Protein AF-A0A1F5NCZ8-F1 (afdb_monomer_lite)

Foldseek 3Di:
DDLVVVLVVVVVVDPQLCVSLVSCVVVVNNLRSLVSLVVVLVVCVVVLVLVCSLVSCVVSVSDDPVVSLVSLLVNLVVCLPVPLPVSLVSCVVSVPLVSNLSSLVVVLVVCLVPVDLDLVSQCVSCQRNVVVPLVSNLSSLVSNLVSCVVVLVLLCQVVSCVRNVVSDDPVSVVVSCVSNVDPVVVVVVVVVD

Radius of gyration: 26.46 Å; chains: 1; bounding box: 59×32×82 Å

Structure (mmCIF, N/CA/C/O backbone):
data_AF-A0A1F5NCZ8-F1
#
_entry.id   AF-A0A1F5NCZ8-F1
#
loop_
_atom_site.group_PDB
_atom_site.id
_atom_site.type_symbol
_atom_site.label_atom_id
_atom_site.label_alt_id
_atom_site.label_comp_id
_atom_site.label_asym_id
_atom_site.label_entity_id
_atom_site.label_seq_id
_atom_site.pdbx_PDB_ins_code
_atom_site.Cartn_x
_atom_site.Cartn_y
_atom_site.Cartn_z
_atom_site.occupancy
_atom_site.B_iso_or_equiv
_atom_site.auth_seq_id
_atom_site.auth_comp_id
_atom_site.auth_asym_id
_atom_site.auth_atom_id
_atom_site.pdbx_PDB_model_num
ATOM 1 N N . MET A 1 1 ? -38.755 3.695 33.900 1.00 57.12 1 MET A N 1
ATOM 2 C CA . MET A 1 1 ? -37.950 2.484 34.154 1.00 57.12 1 MET A CA 1
ATOM 3 C C . MET A 1 1 ? -36.505 2.931 34.208 1.00 57.12 1 MET A C 1
ATOM 5 O O . MET A 1 1 ? -36.105 3.680 33.322 1.00 57.12 1 MET A O 1
ATOM 9 N N . ASP A 1 2 ? -35.796 2.586 35.276 1.00 73.44 2 ASP A N 1
ATOM 10 C CA . ASP A 1 2 ? -34.459 3.107 35.551 1.00 73.44 2 ASP A CA 1
ATOM 11 C C . ASP A 1 2 ? -33.444 2.503 34.568 1.00 73.44 2 ASP A C 1
ATOM 13 O O . ASP A 1 2 ? -33.349 1.278 34.444 1.00 73.44 2 ASP A O 1
ATOM 17 N N . THR A 1 3 ? -32.744 3.350 33.813 1.00 68.12 3 THR A N 1
ATOM 18 C CA . THR A 1 3 ? -31.792 2.934 32.765 1.00 68.12 3 THR A CA 1
ATOM 19 C C . THR A 1 3 ? -30.712 2.009 33.296 1.00 68.12 3 THR A C 1
ATOM 21 O O . THR A 1 3 ? -30.288 1.093 32.594 1.00 68.12 3 THR A O 1
ATOM 24 N N . ASP A 1 4 ? -30.323 2.223 34.546 1.00 78.38 4 ASP A N 1
ATOM 25 C CA . ASP A 1 4 ? -29.209 1.533 35.178 1.00 78.38 4 ASP A CA 1
ATOM 26 C C . ASP A 1 4 ? -29.569 0.089 35.552 1.00 78.38 4 ASP A C 1
ATOM 28 O O . ASP A 1 4 ? -28.692 -0.766 35.647 1.00 78.38 4 ASP A O 1
ATOM 32 N N . ILE A 1 5 ? -30.861 -0.218 35.732 1.00 86.00 5 ILE A N 1
ATOM 33 C CA . ILE A 1 5 ? -31.326 -1.584 36.010 1.00 86.00 5 ILE A CA 1
ATOM 34 C C . ILE A 1 5 ? -31.293 -2.419 34.729 1.00 86.00 5 ILE A C 1
ATOM 36 O O . ILE A 1 5 ? -30.805 -3.544 34.755 1.00 86.00 5 ILE A O 1
ATOM 40 N N . LEU A 1 6 ? -31.766 -1.872 33.605 1.00 86.62 6 LEU A N 1
ATOM 41 C CA . LEU A 1 6 ? -31.765 -2.584 32.322 1.00 86.62 6 LEU A CA 1
ATOM 42 C C . LEU A 1 6 ? -30.343 -2.864 31.826 1.00 86.62 6 LEU A C 1
ATOM 44 O O . LEU A 1 6 ? -30.069 -3.965 31.365 1.00 86.62 6 LEU A O 1
ATOM 48 N N . GLU A 1 7 ? -29.435 -1.899 31.978 1.00 88.31 7 GLU A N 1
ATOM 49 C CA . GLU A 1 7 ? -28.020 -2.068 31.637 1.00 88.31 7 GLU A CA 1
ATOM 50 C C . GLU A 1 7 ? -27.350 -3.157 32.488 1.00 88.31 7 GLU A C 1
ATOM 52 O O . GLU A 1 7 ? -26.668 -4.033 31.958 1.00 88.31 7 GLU A O 1
ATOM 57 N N . LYS A 1 8 ? -27.589 -3.150 33.809 1.00 88.81 8 LYS A N 1
ATOM 58 C CA . LYS A 1 8 ? -27.083 -4.192 34.717 1.00 88.81 8 LYS A CA 1
ATOM 59 C C . LYS A 1 8 ? -27.618 -5.572 34.366 1.00 88.81 8 LYS A C 1
ATOM 61 O O . LYS A 1 8 ? -26.858 -6.529 34.405 1.00 88.81 8 LYS A O 1
ATOM 66 N N . VAL A 1 9 ? -28.907 -5.672 34.043 1.00 90.00 9 VAL A N 1
ATOM 67 C CA . VAL A 1 9 ? -29.518 -6.933 33.612 1.00 90.00 9 VAL A CA 1
ATOM 68 C C . VAL A 1 9 ? -28.878 -7.399 32.308 1.00 90.00 9 VAL A C 1
ATOM 70 O O . VAL A 1 9 ? -28.465 -8.546 32.233 1.00 90.00 9 VAL A O 1
ATOM 73 N N . LEU A 1 10 ? -28.714 -6.524 31.312 1.00 89.12 10 LEU A N 1
ATOM 74 C CA . LEU A 1 10 ? -28.087 -6.891 30.041 1.00 89.12 10 LEU A CA 1
ATOM 75 C C . LEU A 1 10 ? -26.666 -7.442 30.241 1.00 89.12 10 LEU A C 1
ATOM 77 O O . LEU A 1 10 ? -26.364 -8.530 29.758 1.00 89.12 10 LEU A O 1
ATOM 81 N N . ARG A 1 11 ? -25.840 -6.759 31.045 1.00 90.94 11 ARG A N 1
ATOM 82 C CA . ARG A 1 11 ? -24.473 -7.198 31.387 1.00 90.94 11 ARG A CA 1
ATOM 83 C C . ARG A 1 11 ? -24.407 -8.514 32.179 1.00 90.94 11 ARG A C 1
ATOM 85 O O . ARG A 1 11 ? -23.338 -9.094 32.278 1.00 90.94 11 ARG A O 1
ATOM 92 N N . GLN A 1 12 ? -25.508 -9.003 32.759 1.00 92.00 12 GLN A N 1
ATOM 93 C CA . GLN A 1 12 ? -25.543 -10.338 33.384 1.00 92.00 12 GLN A CA 1
ATOM 94 C C . GLN A 1 12 ? -25.700 -11.471 32.363 1.00 92.00 12 GLN A C 1
ATOM 96 O O . GLN A 1 12 ? -25.404 -12.619 32.687 1.00 92.00 12 GLN A O 1
ATOM 101 N N . PHE A 1 13 ? -26.197 -11.166 31.161 1.00 90.25 13 PHE A N 1
ATOM 102 C CA . PHE A 1 13 ? -26.514 -12.161 30.134 1.00 90.25 13 PHE A CA 1
ATOM 103 C C . PHE A 1 13 ? -25.593 -12.097 28.914 1.00 90.25 13 PHE A C 1
ATOM 105 O O . PHE A 1 13 ? -25.628 -13.017 28.099 1.00 90.25 13 PHE A O 1
ATOM 112 N N . THR A 1 14 ? -24.786 -11.043 28.771 1.00 85.81 14 THR A N 1
ATOM 113 C CA . THR A 1 14 ? -23.828 -10.923 27.674 1.00 85.81 14 THR A CA 1
ATOM 114 C C . THR A 1 14 ? -22.620 -10.068 28.049 1.00 85.81 14 THR A C 1
ATOM 116 O O . THR A 1 14 ? -22.764 -9.020 28.681 1.00 85.81 14 THR A O 1
ATOM 119 N N . ASP A 1 15 ? -21.450 -10.511 27.592 1.00 84.12 15 ASP A N 1
ATOM 120 C CA . ASP A 1 15 ? -20.209 -9.729 27.546 1.00 84.12 15 ASP A CA 1
ATOM 121 C C . ASP A 1 15 ? -19.927 -9.212 26.119 1.00 84.12 15 ASP A C 1
ATOM 123 O O . ASP A 1 15 ? -18.871 -8.640 25.852 1.00 84.12 15 ASP A O 1
ATOM 127 N N . ASP A 1 16 ? -20.859 -9.432 25.183 1.00 89.25 16 ASP A N 1
ATOM 128 C CA . ASP A 1 16 ? -20.733 -8.997 23.796 1.00 89.25 16 ASP A CA 1
ATOM 129 C C . ASP A 1 16 ? -20.836 -7.472 23.685 1.00 89.25 16 ASP A C 1
ATOM 131 O O . ASP A 1 16 ? -21.865 -6.856 23.983 1.00 89.25 16 ASP A O 1
ATOM 135 N N . THR A 1 17 ? -19.744 -6.869 23.233 1.00 90.44 17 THR A N 1
ATOM 136 C CA . THR A 1 17 ? -19.576 -5.420 23.124 1.00 90.44 17 THR A CA 1
ATOM 137 C C . THR A 1 17 ? -20.491 -4.809 22.063 1.00 90.44 17 THR A C 1
ATOM 139 O O . THR A 1 17 ? -20.968 -3.692 22.264 1.00 90.44 17 THR A O 1
ATOM 142 N N . GLU A 1 18 ? -20.837 -5.527 20.986 1.00 91.38 18 GLU A N 1
ATOM 143 C CA . GLU A 1 18 ? -21.796 -5.013 19.994 1.00 91.38 18 GLU A CA 1
ATOM 144 C C . GLU A 1 18 ? -23.210 -4.944 20.573 1.00 91.38 18 GLU A C 1
ATOM 146 O O . GLU A 1 18 ? -23.872 -3.911 20.468 1.00 91.38 18 GLU A O 1
ATOM 151 N N . THR A 1 19 ? -23.649 -5.993 21.271 1.00 92.56 19 THR A N 1
ATOM 152 C CA . THR A 1 19 ? -24.954 -6.002 21.948 1.00 92.56 19 THR A CA 1
ATOM 153 C C . THR A 1 19 ? -25.073 -4.847 22.954 1.00 92.56 19 THR A C 1
ATOM 155 O O . THR A 1 19 ? -26.117 -4.191 23.050 1.00 92.56 19 THR A O 1
ATOM 158 N N . LEU A 1 20 ? -23.999 -4.551 23.697 1.00 93.12 20 LEU A N 1
ATOM 159 C CA . LEU A 1 20 ? -23.955 -3.399 24.603 1.00 93.12 20 LEU A CA 1
ATOM 160 C C . LEU A 1 20 ? -23.977 -2.062 23.845 1.00 93.12 20 LEU A C 1
ATOM 162 O O . LEU A 1 20 ? -24.673 -1.131 24.263 1.00 93.12 20 LEU A O 1
ATOM 166 N N . ALA A 1 21 ? -23.270 -1.959 22.718 1.00 94.00 21 ALA A N 1
ATOM 167 C CA . ALA A 1 21 ? -23.273 -0.765 21.881 1.00 94.00 21 ALA A CA 1
ATOM 168 C C . ALA A 1 21 ? -24.663 -0.455 21.303 1.00 94.00 21 ALA A C 1
ATOM 170 O O . ALA A 1 21 ? -25.127 0.685 21.405 1.00 94.00 21 ALA A O 1
ATOM 171 N N . GLU A 1 22 ? -25.350 -1.461 20.756 1.00 93.81 22 GLU A N 1
ATOM 172 C CA . GLU A 1 22 ? -26.717 -1.344 20.234 1.00 93.81 22 GLU A CA 1
ATOM 173 C C . GLU A 1 22 ? -27.696 -0.891 21.321 1.00 93.81 22 GLU A C 1
ATOM 175 O O . GLU A 1 22 ? -28.522 0.002 21.099 1.00 93.81 22 GLU A O 1
ATOM 180 N N . PHE A 1 23 ? -27.566 -1.446 22.530 1.00 93.75 23 PHE A N 1
ATOM 181 C CA . PHE A 1 23 ? -28.351 -1.009 23.679 1.00 93.75 23 PHE A CA 1
ATOM 182 C C . PHE A 1 23 ? -28.123 0.476 23.988 1.00 93.75 23 PHE A C 1
ATOM 184 O O . PHE A 1 23 ? -29.087 1.230 24.144 1.00 93.75 23 PHE A O 1
ATOM 191 N N . TYR A 1 24 ? -26.870 0.933 24.056 1.00 94.25 24 TYR A N 1
ATOM 192 C CA . TYR A 1 24 ? -26.571 2.340 24.327 1.00 94.25 24 TYR A CA 1
ATOM 193 C C . TYR A 1 24 ? -27.074 3.279 23.227 1.00 94.25 24 TYR A C 1
ATOM 195 O O . TYR A 1 24 ? -27.591 4.358 23.534 1.00 94.25 24 TYR A O 1
ATOM 203 N N . GLU A 1 25 ? -26.981 2.868 21.966 1.00 93.75 25 GLU A N 1
ATOM 204 C CA . GLU A 1 25 ? -27.484 3.625 20.821 1.00 93.75 25 GLU A CA 1
ATOM 205 C C . GLU A 1 25 ? -29.011 3.774 20.877 1.00 93.75 25 GLU A C 1
ATOM 207 O O . GLU A 1 25 ? -29.522 4.897 20.828 1.00 93.75 25 GLU A O 1
ATOM 212 N N . ALA A 1 26 ? -29.740 2.683 21.138 1.00 93.69 26 ALA A N 1
ATOM 213 C CA . ALA A 1 26 ? -31.195 2.698 21.320 1.00 93.69 26 ALA A CA 1
ATOM 214 C C . ALA A 1 26 ? -31.653 3.570 22.507 1.00 93.69 26 ALA A C 1
ATOM 216 O O . ALA A 1 26 ? -32.793 4.039 22.552 1.00 93.69 26 ALA A O 1
ATOM 217 N N . ARG A 1 27 ? -30.768 3.808 23.482 1.00 92.00 27 ARG A N 1
ATOM 218 C CA . ARG A 1 27 ? -31.010 4.674 24.646 1.00 92.00 27 ARG A CA 1
ATOM 219 C C . ARG A 1 27 ? -30.535 6.115 24.452 1.00 92.00 27 ARG A C 1
ATOM 221 O O . ARG A 1 27 ? -30.625 6.894 25.400 1.00 92.00 27 ARG A O 1
ATOM 228 N N . GLY A 1 28 ? -30.039 6.480 23.269 1.00 92.88 28 GLY A N 1
ATOM 229 C CA . GLY A 1 28 ? -29.537 7.826 22.993 1.00 92.88 28 GLY A CA 1
ATOM 230 C C . GLY A 1 28 ? -28.252 8.163 23.756 1.00 92.88 28 GLY A C 1
ATOM 231 O O . GLY A 1 28 ? -28.014 9.328 24.067 1.00 92.88 28 GLY A O 1
ATOM 232 N N . LYS A 1 29 ? -27.422 7.157 24.069 1.00 93.06 29 LYS A N 1
ATOM 233 C CA . LYS A 1 29 ? -26.097 7.302 24.694 1.00 93.06 29 LYS A CA 1
ATOM 234 C C . LYS A 1 29 ? -24.977 7.030 23.662 1.00 93.06 29 LYS A C 1
ATOM 236 O O . LYS A 1 29 ? -24.231 6.063 23.817 1.00 93.06 29 LYS A O 1
ATOM 241 N N . PRO A 1 30 ? -24.800 7.869 22.621 1.00 91.81 30 PRO A N 1
ATOM 242 C CA . PRO A 1 30 ? -23.875 7.587 21.516 1.00 91.81 30 PRO A CA 1
ATOM 243 C C . PRO A 1 30 ? -22.403 7.500 21.946 1.00 91.81 30 PRO A C 1
ATOM 245 O O . PRO A 1 30 ? -21.639 6.742 21.359 1.00 91.81 30 PRO A O 1
ATOM 248 N N . LEU A 1 31 ? -21.996 8.228 22.993 1.00 92.25 31 LEU A N 1
ATOM 249 C CA . LEU A 1 31 ? -20.632 8.140 23.528 1.00 92.25 31 LEU A CA 1
ATOM 250 C C . LEU A 1 31 ? -20.355 6.785 24.192 1.00 92.25 31 LEU A C 1
ATOM 252 O O . LEU A 1 31 ? -19.270 6.240 24.022 1.00 92.25 31 LEU A O 1
ATOM 256 N N . ALA A 1 32 ? -21.337 6.231 24.911 1.00 92.81 32 ALA A N 1
ATOM 257 C CA . ALA A 1 32 ? -21.213 4.911 25.525 1.00 92.81 32 ALA A CA 1
ATOM 258 C C . ALA A 1 32 ? -21.209 3.809 24.455 1.00 92.81 32 ALA A C 1
ATOM 260 O O . ALA A 1 32 ? -20.367 2.920 24.504 1.00 92.81 32 ALA A O 1
ATOM 261 N N . ALA A 1 33 ? -22.067 3.928 23.433 1.00 94.06 33 ALA A N 1
ATOM 262 C CA . ALA A 1 33 ? -22.044 3.027 22.281 1.00 94.06 33 ALA A CA 1
ATOM 263 C C . ALA A 1 33 ? -20.683 3.055 21.566 1.00 94.06 33 ALA A C 1
ATOM 265 O O . ALA A 1 33 ? -20.103 2.012 21.287 1.00 94.06 33 ALA A O 1
ATOM 266 N N . SER A 1 34 ? -20.138 4.252 21.322 1.00 93.75 34 SER A N 1
ATOM 267 C CA . SER A 1 34 ? -18.821 4.414 20.699 1.00 93.75 34 SER A CA 1
ATOM 268 C C . SER A 1 34 ? -17.695 3.792 21.532 1.00 93.75 34 SER A C 1
ATOM 270 O O . SER A 1 34 ? -16.804 3.154 20.975 1.00 93.75 34 SER A O 1
ATOM 272 N N . ALA A 1 35 ? -17.753 3.905 22.863 1.00 93.31 35 ALA A N 1
ATOM 273 C CA . ALA A 1 35 ? -16.788 3.271 23.759 1.00 93.31 35 ALA A CA 1
ATOM 274 C C . ALA A 1 35 ? -16.803 1.737 23.653 1.00 93.31 35 ALA A C 1
ATOM 276 O O . ALA A 1 35 ? -15.738 1.140 23.517 1.00 93.31 35 ALA A O 1
ATOM 277 N N . GLU A 1 36 ? -17.981 1.108 23.646 1.00 94.88 36 GLU A N 1
ATOM 278 C CA . GLU A 1 36 ? -18.095 -0.349 23.476 1.00 94.88 36 GLU A CA 1
ATOM 279 C C . GLU A 1 36 ? -17.571 -0.798 22.101 1.00 94.88 36 GLU A C 1
ATOM 281 O O . GLU A 1 36 ? -16.778 -1.733 22.002 1.00 94.88 36 GLU A O 1
ATOM 286 N N . ARG A 1 37 ? -17.898 -0.065 21.030 1.00 95.50 37 ARG A N 1
ATOM 287 C CA . ARG A 1 37 ? -17.382 -0.364 19.684 1.00 95.50 37 ARG A CA 1
ATOM 288 C C . ARG A 1 37 ? -15.870 -0.133 19.551 1.00 95.50 37 ARG A C 1
ATOM 290 O O . ARG A 1 37 ? -15.197 -0.833 18.798 1.00 95.50 37 ARG A O 1
ATOM 297 N N . MET A 1 38 ? -15.288 0.808 20.297 1.00 95.19 38 MET A N 1
ATOM 298 C CA . MET A 1 38 ? -13.827 0.945 20.370 1.00 95.19 38 MET A CA 1
ATOM 299 C C . MET A 1 38 ? -13.163 -0.301 20.973 1.00 95.19 38 MET A C 1
ATOM 301 O O . MET A 1 38 ? -12.076 -0.671 20.528 1.00 95.19 38 MET A O 1
ATOM 305 N N . LEU A 1 39 ? -13.803 -0.981 21.931 1.00 94.50 39 LEU A N 1
ATOM 306 C CA . LEU A 1 39 ? -13.277 -2.233 22.487 1.00 94.50 39 LEU A CA 1
ATOM 307 C C . LEU A 1 39 ? -13.194 -3.333 21.422 1.00 94.50 39 LEU A C 1
ATOM 309 O O . LEU A 1 39 ? -12.190 -4.039 21.380 1.00 94.50 39 LEU A O 1
ATOM 313 N N . VAL A 1 40 ? -14.168 -3.412 20.507 1.00 95.06 40 VAL A N 1
ATOM 314 C CA . VAL A 1 40 ? -14.130 -4.335 19.355 1.00 95.06 40 VAL A CA 1
ATOM 315 C C . VAL A 1 40 ? -12.911 -4.059 18.467 1.00 95.06 40 VAL A C 1
ATOM 317 O O . VAL A 1 40 ? -12.179 -4.979 18.098 1.00 95.06 40 VAL A O 1
ATOM 320 N N . VAL A 1 41 ? -12.630 -2.784 18.168 1.00 96.06 41 VAL A N 1
ATOM 321 C CA . VAL A 1 41 ? -11.439 -2.391 17.390 1.00 96.06 41 VAL A CA 1
ATOM 322 C C . VAL A 1 41 ? -10.155 -2.828 18.099 1.00 96.06 41 VAL A C 1
ATOM 324 O O . VAL A 1 41 ? -9.257 -3.379 17.460 1.00 96.06 41 VAL A O 1
ATOM 327 N N . TYR A 1 42 ? -10.054 -2.606 19.413 1.00 94.44 42 TYR A N 1
ATOM 328 C CA . TYR A 1 42 ? -8.882 -3.016 20.190 1.00 94.44 42 TYR A CA 1
ATOM 329 C C . TYR A 1 42 ? -8.734 -4.532 20.286 1.00 94.44 42 TYR A C 1
ATOM 331 O O . TYR A 1 42 ? -7.606 -5.021 20.247 1.00 94.44 42 TYR A O 1
ATOM 339 N N . GLN A 1 43 ? -9.839 -5.271 20.357 1.00 94.75 43 GLN A N 1
ATOM 340 C CA . GLN A 1 43 ? -9.821 -6.726 20.318 1.00 94.75 43 GLN A CA 1
ATOM 341 C C . GLN A 1 43 ? -9.268 -7.225 18.979 1.00 94.75 43 GLN A C 1
ATOM 343 O O . GLN A 1 43 ? -8.292 -7.972 18.969 1.00 94.75 43 GLN A O 1
ATOM 348 N N . PHE A 1 44 ? -9.806 -6.754 17.847 1.00 96.56 44 PHE A N 1
ATOM 349 C CA . PHE A 1 44 ? -9.286 -7.127 16.527 1.00 96.56 44 PHE A CA 1
ATOM 350 C C . PHE A 1 44 ? -7.810 -6.757 16.361 1.00 96.56 44 PHE A C 1
ATOM 352 O O . PHE A 1 44 ? -7.024 -7.561 15.860 1.00 96.56 44 PHE A O 1
ATOM 359 N N . ARG A 1 45 ? -7.408 -5.573 16.836 1.00 95.50 45 ARG A N 1
ATOM 360 C CA . ARG A 1 45 ? -6.003 -5.149 16.855 1.00 95.50 45 ARG A CA 1
ATOM 361 C C . ARG A 1 45 ? -5.130 -6.099 17.685 1.00 95.50 45 ARG A C 1
ATOM 363 O O . ARG A 1 45 ? -4.067 -6.492 17.219 1.00 95.50 45 ARG A O 1
ATOM 370 N N . GLY A 1 46 ? -5.568 -6.478 18.887 1.00 94.56 46 GLY A N 1
ATOM 371 C CA . GLY A 1 46 ? -4.841 -7.390 19.779 1.00 94.56 46 GLY A CA 1
ATOM 372 C C . GLY A 1 46 ? -4.728 -8.819 19.238 1.00 94.56 46 GLY A C 1
ATOM 373 O O . GLY A 1 46 ? -3.736 -9.495 19.490 1.00 94.56 46 GLY A O 1
ATOM 374 N N . GLU A 1 47 ? -5.704 -9.254 18.442 1.00 95.38 47 GLU A N 1
ATOM 375 C CA . GLU A 1 47 ? -5.693 -10.535 17.727 1.00 95.38 47 GLU A CA 1
ATOM 376 C C . GLU A 1 47 ? -4.868 -10.497 16.423 1.00 95.38 47 GLU A C 1
ATOM 378 O O . GLU A 1 47 ? -4.781 -11.504 15.720 1.00 95.38 47 GLU A O 1
ATOM 383 N N . GLY A 1 48 ? -4.285 -9.347 16.059 1.00 93.88 48 GLY A N 1
ATOM 384 C CA . GLY A 1 48 ? -3.570 -9.155 14.792 1.00 93.88 48 GLY A CA 1
ATOM 385 C C . GLY A 1 48 ? -4.483 -9.086 13.559 1.00 93.88 48 GLY A C 1
ATOM 386 O O . GLY A 1 48 ? -4.001 -9.066 12.427 1.00 93.88 48 GLY A O 1
ATOM 387 N N . LYS A 1 49 ? -5.806 -9.012 13.748 1.00 96.31 49 LYS A N 1
ATOM 388 C CA . LYS A 1 49 ? -6.817 -8.875 12.687 1.00 96.31 49 LYS A CA 1
ATOM 389 C C . LYS A 1 49 ? -6.973 -7.412 12.271 1.00 96.31 49 LYS A C 1
ATOM 391 O O . LYS A 1 49 ? -8.038 -6.808 12.389 1.00 96.31 49 LYS A O 1
ATOM 396 N N . TYR A 1 50 ? -5.888 -6.815 11.791 1.00 96.06 50 TYR A N 1
ATOM 397 C CA . TYR A 1 50 ? -5.844 -5.384 11.490 1.00 96.06 50 TYR A CA 1
ATOM 398 C C . TYR A 1 50 ? -6.846 -4.943 10.413 1.00 96.06 50 TYR A C 1
ATOM 400 O O . TYR A 1 50 ? -7.478 -3.898 10.564 1.00 96.06 50 TYR A O 1
ATOM 408 N N . ALA A 1 51 ? -7.039 -5.746 9.362 1.00 94.12 51 ALA A N 1
ATOM 409 C CA . ALA A 1 51 ? -8.024 -5.465 8.317 1.00 94.12 51 ALA A CA 1
ATOM 410 C C . ALA A 1 51 ? -9.452 -5.364 8.889 1.00 94.12 51 ALA A C 1
ATOM 412 O O . ALA A 1 51 ? -10.202 -4.446 8.545 1.00 94.12 51 ALA A O 1
ATOM 413 N N . ASP A 1 52 ? -9.807 -6.267 9.810 1.00 96.44 52 ASP A N 1
ATOM 414 C CA . ASP A 1 52 ? -11.101 -6.259 10.498 1.00 96.44 52 ASP A CA 1
ATOM 415 C C . ASP A 1 52 ? -11.233 -5.044 11.414 1.00 96.44 52 ASP A C 1
ATOM 417 O O . ASP A 1 52 ? -12.247 -4.348 11.359 1.00 96.44 52 ASP A O 1
ATOM 421 N N . ALA A 1 53 ? -10.180 -4.727 12.173 1.00 96.62 53 ALA A N 1
ATOM 422 C CA . ALA A 1 53 ? -10.132 -3.553 13.039 1.00 96.62 53 ALA A CA 1
ATOM 423 C C . ALA A 1 53 ? -10.366 -2.250 12.254 1.00 96.62 53 ALA A C 1
ATOM 425 O O . ALA A 1 53 ? -11.211 -1.440 12.633 1.00 96.62 53 ALA A O 1
ATOM 426 N N . VAL A 1 54 ? -9.659 -2.056 11.134 1.00 95.44 54 VAL A N 1
ATOM 427 C CA . VAL A 1 54 ? -9.778 -0.865 10.274 1.00 95.44 54 VAL A CA 1
ATOM 428 C C . VAL A 1 54 ? -11.159 -0.781 9.629 1.00 95.44 54 VAL A C 1
ATOM 430 O O . VAL A 1 54 ? -11.776 0.287 9.630 1.00 95.44 54 VAL A O 1
ATOM 433 N N . ARG A 1 55 ? -11.659 -1.894 9.081 1.00 95.44 55 ARG A N 1
ATOM 434 C CA . ARG A 1 55 ? -12.979 -1.962 8.440 1.00 95.44 55 ARG A CA 1
ATOM 435 C C . ARG A 1 55 ? -14.089 -1.612 9.425 1.00 95.44 55 ARG A C 1
ATOM 437 O O . ARG A 1 55 ? -14.912 -0.748 9.127 1.00 95.44 55 ARG A O 1
ATOM 444 N N . TYR A 1 56 ? -14.067 -2.232 10.599 1.00 96.12 56 TYR A N 1
ATOM 445 C CA . TYR A 1 56 ? -15.044 -1.993 11.652 1.00 96.12 56 TYR A CA 1
ATOM 446 C C . TYR A 1 56 ? -14.967 -0.545 12.168 1.00 96.12 56 TYR A C 1
ATOM 448 O O . TYR A 1 56 ? -15.982 0.149 12.254 1.00 96.12 56 TYR A O 1
ATOM 456 N N . ALA A 1 57 ? -13.754 -0.032 12.403 1.00 95.19 57 ALA A N 1
ATOM 457 C CA . ALA A 1 57 ? -13.542 1.345 12.836 1.00 95.19 57 ALA A CA 1
ATOM 458 C C . ALA A 1 57 ? -14.101 2.383 11.846 1.00 95.19 57 ALA A C 1
ATOM 460 O O . ALA A 1 57 ? -14.743 3.348 12.267 1.00 95.19 57 ALA A O 1
ATOM 461 N N . LYS A 1 58 ? -13.891 2.172 10.535 1.00 94.00 58 LYS A N 1
ATOM 462 C CA . LYS A 1 58 ? -14.446 3.018 9.463 1.00 94.00 58 LYS A CA 1
ATOM 463 C C . LYS A 1 58 ? -15.972 2.933 9.408 1.00 94.00 58 LYS A C 1
ATOM 465 O O . LYS A 1 58 ? -16.625 3.966 9.308 1.00 94.00 58 LYS A O 1
ATOM 470 N N . GLN A 1 59 ? -16.530 1.723 9.481 1.00 95.06 59 GLN A N 1
ATOM 471 C CA . GLN A 1 59 ? -17.972 1.484 9.384 1.00 95.06 59 GLN A CA 1
ATOM 472 C C . GLN A 1 59 ? -18.756 2.218 10.478 1.00 95.06 59 GLN A C 1
ATOM 474 O O . GLN A 1 59 ? -19.799 2.801 10.194 1.00 95.06 59 GLN A O 1
ATOM 479 N N . HIS A 1 60 ? -18.243 2.212 11.709 1.00 93.44 60 HIS A N 1
ATOM 480 C CA . HIS A 1 60 ? -18.931 2.809 12.855 1.00 93.44 60 HIS A CA 1
ATOM 481 C C . HIS A 1 60 ? -18.424 4.210 13.227 1.00 93.44 60 HIS A C 1
ATOM 483 O O . HIS A 1 60 ? -18.994 4.842 14.114 1.00 93.44 60 HIS A O 1
ATOM 489 N N . ASN A 1 61 ? -17.379 4.712 12.557 1.00 92.12 61 ASN A N 1
ATOM 490 C CA . ASN A 1 61 ? -16.748 6.007 12.835 1.00 92.12 61 ASN A CA 1
ATOM 491 C C . ASN A 1 61 ? -16.379 6.187 14.327 1.00 92.12 61 ASN A C 1
ATOM 493 O O . ASN A 1 61 ? -16.649 7.222 14.937 1.00 92.12 61 ASN A O 1
ATOM 497 N N . VAL A 1 62 ? -15.805 5.138 14.926 1.00 93.31 62 VAL A N 1
ATOM 498 C CA . VAL A 1 62 ? -15.588 5.036 16.387 1.00 93.31 62 VAL A CA 1
ATOM 499 C C . VAL A 1 62 ? -14.220 5.520 16.846 1.00 93.31 62 VAL A C 1
ATOM 501 O O . VAL A 1 62 ? -14.035 5.800 18.026 1.00 93.31 62 VAL A O 1
ATOM 504 N N . ILE A 1 63 ? -13.265 5.664 15.925 1.00 91.81 63 ILE A N 1
ATOM 505 C CA . ILE A 1 63 ? -11.955 6.253 16.211 1.00 91.81 63 ILE A CA 1
ATOM 506 C C . ILE A 1 63 ? -11.711 7.450 15.291 1.00 91.81 63 ILE A C 1
ATOM 508 O O . ILE A 1 63 ? -12.116 7.419 14.125 1.00 91.81 63 ILE A O 1
ATOM 512 N N . PRO A 1 64 ? -11.031 8.500 15.777 1.00 91.12 64 PRO A N 1
ATOM 513 C CA . PRO A 1 64 ? -10.670 9.616 14.926 1.00 91.12 64 PRO A CA 1
ATOM 514 C C . PRO A 1 64 ? -9.616 9.214 13.881 1.00 91.12 64 PRO A C 1
ATOM 516 O O . PRO A 1 64 ? -8.935 8.190 13.984 1.00 91.12 64 PRO A O 1
ATOM 519 N N . LEU A 1 65 ? -9.521 10.018 12.819 1.00 91.06 65 LEU A N 1
ATOM 520 C CA . LEU A 1 65 ? -8.741 9.702 11.618 1.00 91.06 65 LEU A CA 1
ATOM 521 C C . LEU A 1 65 ? -7.244 9.48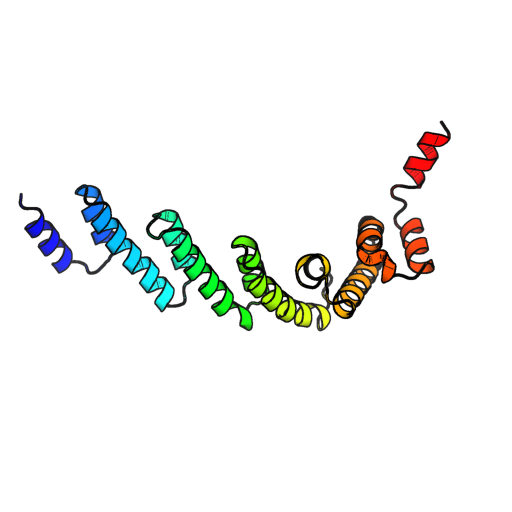3 11.898 1.00 91.06 65 LEU A C 1
ATOM 523 O O . LEU A 1 65 ? -6.599 8.684 11.222 1.00 91.06 65 LEU A O 1
ATOM 527 N N . ASP A 1 66 ? -6.687 10.183 12.882 1.00 92.75 66 ASP A N 1
ATOM 528 C CA . ASP A 1 66 ? -5.311 10.009 13.349 1.00 92.75 66 ASP A CA 1
ATOM 529 C C . ASP A 1 66 ? -5.090 8.607 13.936 1.00 92.75 66 ASP A C 1
ATOM 531 O O . ASP A 1 66 ? -4.138 7.929 13.556 1.00 92.75 66 ASP A O 1
ATOM 535 N N . LYS A 1 67 ? -6.021 8.119 14.763 1.00 93.12 67 LYS A N 1
ATOM 536 C CA . LYS A 1 67 ? -5.988 6.759 15.320 1.00 93.12 67 LYS A CA 1
ATOM 537 C C . LYS A 1 67 ? -6.234 5.682 14.277 1.00 93.12 67 LYS A C 1
ATOM 539 O O . LYS A 1 67 ? -5.599 4.631 14.326 1.00 93.12 67 LYS A O 1
ATOM 544 N N . LEU A 1 68 ? -7.084 5.956 13.292 1.00 94.25 68 LEU A N 1
ATOM 545 C CA . LEU A 1 68 ? -7.246 5.067 12.143 1.00 94.25 68 LEU A CA 1
ATOM 546 C C . LEU A 1 68 ? -5.947 4.953 11.334 1.00 94.25 68 LEU A C 1
ATOM 548 O O . LEU A 1 68 ? -5.584 3.861 10.902 1.00 94.25 68 LEU A O 1
ATOM 552 N N . ARG A 1 69 ? -5.222 6.065 11.157 1.00 93.81 69 ARG A N 1
ATOM 553 C CA . ARG A 1 69 ? -3.905 6.067 10.508 1.00 93.81 69 ARG A CA 1
ATOM 554 C C . ARG A 1 69 ? -2.850 5.331 11.329 1.00 93.81 69 ARG A C 1
ATOM 556 O O . ARG A 1 69 ? -2.062 4.602 10.740 1.00 93.81 69 ARG A O 1
ATOM 563 N N . GLU A 1 70 ? -2.829 5.481 12.652 1.00 95.00 70 GLU A N 1
ATOM 564 C CA . GLU A 1 70 ? -1.950 4.684 13.525 1.00 95.00 70 GLU A CA 1
ATOM 565 C C . GLU A 1 70 ? -2.227 3.181 13.365 1.00 95.00 70 GLU A C 1
ATOM 567 O O . GLU A 1 70 ? -1.307 2.406 13.118 1.00 95.00 70 GLU A O 1
ATOM 572 N N . LEU A 1 71 ? -3.500 2.775 13.390 1.00 95.81 71 LEU A N 1
ATOM 573 C CA . LEU A 1 71 ? -3.897 1.381 13.196 1.00 95.81 71 LEU A CA 1
ATOM 574 C C . LEU A 1 71 ? -3.498 0.842 11.811 1.00 95.81 71 LEU A C 1
ATOM 576 O O . LEU A 1 71 ? -3.001 -0.276 11.701 1.00 95.81 71 LEU A O 1
ATOM 580 N N . ALA A 1 72 ? -3.674 1.640 10.755 1.00 95.75 72 ALA A N 1
ATOM 581 C CA . ALA A 1 72 ? -3.250 1.276 9.404 1.00 95.75 72 ALA A CA 1
ATOM 582 C C . ALA A 1 72 ? -1.720 1.201 9.264 1.00 95.75 72 ALA A C 1
ATOM 584 O O . ALA A 1 72 ? -1.207 0.373 8.510 1.00 95.75 72 ALA A O 1
ATOM 585 N N . ARG A 1 73 ? -0.975 2.041 9.995 1.00 96.88 73 ARG A N 1
ATOM 586 C CA . ARG A 1 73 ? 0.488 1.961 10.064 1.00 96.88 73 ARG A CA 1
ATOM 587 C C . ARG A 1 73 ? 0.922 0.633 10.680 1.00 96.88 73 ARG A C 1
ATOM 589 O O . ARG A 1 73 ? 1.757 -0.047 10.096 1.00 96.88 73 ARG A O 1
ATOM 596 N N . GLU A 1 74 ? 0.332 0.260 11.811 1.00 96.25 74 GLU A N 1
ATOM 597 C CA . GLU A 1 74 ? 0.627 -1.012 12.479 1.00 96.25 74 GLU A CA 1
ATOM 598 C C . GLU A 1 74 ? 0.271 -2.213 11.605 1.00 96.25 74 GLU A C 1
ATOM 600 O O . GLU A 1 74 ? 1.046 -3.162 11.533 1.00 96.25 74 GLU A O 1
ATOM 605 N N . TRP A 1 75 ? -0.852 -2.149 10.883 1.00 96.62 75 TRP A N 1
ATOM 606 C CA . TRP A 1 75 ? -1.207 -3.160 9.888 1.00 96.62 75 TRP A CA 1
ATOM 607 C C . TRP A 1 75 ? -0.105 -3.314 8.839 1.00 96.62 75 TRP A C 1
ATOM 609 O O . TRP A 1 75 ? 0.400 -4.416 8.634 1.00 96.62 75 TRP A O 1
ATOM 619 N N . CYS A 1 76 ? 0.300 -2.204 8.215 1.00 97.06 76 CYS A N 1
ATOM 620 C CA . CYS A 1 76 ? 1.340 -2.185 7.191 1.00 97.06 76 CYS A CA 1
ATOM 621 C C . CYS A 1 76 ? 2.664 -2.766 7.712 1.00 97.06 76 CYS A C 1
ATOM 623 O O . CYS A 1 76 ? 3.301 -3.563 7.027 1.00 97.06 76 CYS A O 1
ATOM 625 N N . GLU A 1 77 ? 3.064 -2.415 8.936 1.00 96.06 77 GLU A N 1
ATOM 626 C CA . GLU A 1 77 ? 4.260 -2.960 9.583 1.00 96.06 77 GLU A CA 1
ATOM 627 C C . GLU A 1 77 ? 4.136 -4.461 9.877 1.00 96.06 77 GLU A C 1
ATOM 629 O O . GLU A 1 77 ? 5.100 -5.196 9.659 1.00 96.06 77 GLU A O 1
ATOM 634 N N . ALA A 1 78 ? 2.962 -4.926 10.312 1.00 95.06 78 ALA A N 1
ATOM 635 C CA . ALA A 1 78 ? 2.712 -6.327 10.635 1.00 95.06 78 ALA A CA 1
ATOM 636 C C . ALA A 1 78 ? 2.763 -7.242 9.404 1.00 95.06 78 ALA A C 1
ATOM 638 O O . ALA A 1 78 ? 3.263 -8.359 9.511 1.00 95.06 78 ALA A O 1
ATOM 639 N N . VAL A 1 79 ? 2.286 -6.781 8.241 1.00 95.69 79 VAL A N 1
ATOM 640 C CA . VAL A 1 79 ? 2.313 -7.572 6.994 1.00 95.69 79 VAL A CA 1
ATOM 641 C C . VAL A 1 79 ? 3.596 -7.387 6.176 1.00 95.69 79 VAL A C 1
ATOM 643 O O . VAL A 1 79 ? 3.832 -8.133 5.230 1.00 95.69 79 VAL A O 1
ATOM 646 N N . MET A 1 80 ? 4.454 -6.429 6.543 1.00 95.19 80 MET A N 1
ATOM 647 C CA . MET A 1 80 ? 5.658 -6.030 5.799 1.00 95.19 80 MET A CA 1
ATOM 648 C C . MET A 1 80 ? 6.596 -7.189 5.450 1.00 95.19 80 MET A C 1
ATOM 650 O O . MET A 1 80 ? 7.189 -7.198 4.373 1.00 95.19 80 MET A O 1
ATOM 654 N N . GLU A 1 81 ? 6.784 -8.127 6.377 1.00 91.69 81 GLU A N 1
ATOM 655 C CA . GLU A 1 81 ? 7.757 -9.212 6.225 1.00 91.69 81 GLU A CA 1
ATOM 656 C C . GLU A 1 81 ? 7.189 -10.393 5.432 1.00 91.69 81 GLU A C 1
ATOM 658 O O . GLU A 1 81 ? 7.897 -10.973 4.614 1.00 91.69 81 GLU A O 1
ATOM 663 N N . GLN A 1 82 ? 5.920 -10.752 5.649 1.00 92.12 82 GLN A N 1
ATOM 664 C CA . GLN A 1 82 ? 5.301 -11.922 5.016 1.00 92.12 82 GLN A CA 1
ATOM 665 C C . GLN A 1 82 ? 4.614 -11.584 3.691 1.00 92.12 82 GLN A C 1
ATOM 667 O O . GLN A 1 82 ? 4.567 -12.420 2.792 1.00 92.12 82 GLN A O 1
ATOM 672 N N . GLN A 1 83 ? 4.065 -10.374 3.570 1.00 93.12 83 GLN A N 1
ATOM 673 C CA . GLN A 1 83 ? 3.320 -9.908 2.402 1.00 93.12 83 GLN A CA 1
ATOM 674 C C . GLN A 1 83 ? 3.737 -8.476 2.011 1.00 93.12 83 GLN A C 1
ATOM 676 O O . GLN A 1 83 ? 2.942 -7.539 2.113 1.00 93.12 83 GLN A O 1
ATOM 681 N N . PRO A 1 84 ? 4.970 -8.274 1.499 1.00 93.06 84 PRO A N 1
ATOM 682 C CA . PRO A 1 84 ? 5.465 -6.947 1.120 1.00 93.06 84 PRO A CA 1
ATOM 683 C C . PRO A 1 84 ? 4.596 -6.214 0.087 1.00 93.06 84 PRO A C 1
ATOM 685 O O . PRO A 1 84 ? 4.600 -4.986 0.034 1.00 93.06 84 PRO A O 1
ATOM 688 N N . TRP A 1 85 ? 3.864 -6.953 -0.754 1.00 92.19 85 TRP A N 1
ATOM 689 C CA . TRP A 1 85 ? 2.947 -6.367 -1.735 1.00 92.19 85 TRP A CA 1
ATOM 690 C C . TRP A 1 85 ? 1.738 -5.709 -1.047 1.00 92.19 85 TRP A C 1
ATOM 692 O O . TRP A 1 85 ? 1.443 -4.552 -1.330 1.00 92.19 85 TRP A O 1
ATOM 702 N N . GLU A 1 86 ? 1.108 -6.404 -0.094 1.00 94.50 86 GLU A N 1
ATOM 703 C CA . GLU A 1 86 ? -0.023 -5.894 0.687 1.00 94.50 86 GLU A CA 1
ATOM 704 C C . GLU A 1 86 ? 0.437 -4.684 1.505 1.00 94.50 86 GLU A C 1
ATOM 706 O O . GLU A 1 86 ? -0.197 -3.630 1.495 1.00 94.50 86 GLU A O 1
ATOM 711 N N . ALA A 1 87 ? 1.618 -4.785 2.124 1.00 96.31 87 ALA A N 1
ATOM 712 C CA . ALA A 1 87 ? 2.233 -3.678 2.845 1.00 96.31 87 ALA A CA 1
ATOM 713 C C . ALA A 1 87 ? 2.432 -2.436 1.959 1.00 96.31 87 ALA A C 1
ATOM 715 O O . ALA A 1 87 ? 2.171 -1.317 2.404 1.00 96.31 87 ALA A O 1
ATOM 716 N N . LEU A 1 88 ? 2.876 -2.618 0.709 1.00 95.94 88 LEU A N 1
ATOM 717 C CA . LEU A 1 88 ? 3.074 -1.528 -0.246 1.00 95.94 88 LEU A CA 1
ATOM 718 C C . LEU A 1 88 ? 1.747 -0.868 -0.640 1.00 95.94 88 LEU A C 1
ATOM 720 O O . LEU A 1 88 ? 1.670 0.362 -0.678 1.00 95.94 88 LEU A O 1
ATOM 724 N N . GLU A 1 89 ? 0.708 -1.655 -0.920 1.00 95.00 89 GLU A N 1
ATOM 725 C CA . GLU A 1 89 ? -0.618 -1.125 -1.252 1.00 95.00 89 GLU A CA 1
ATOM 726 C C . GLU A 1 89 ? -1.212 -0.325 -0.095 1.00 95.00 89 GLU A C 1
ATOM 728 O O . GLU A 1 89 ? -1.633 0.816 -0.295 1.00 95.00 89 GLU A O 1
ATOM 733 N N . LEU A 1 90 ? -1.136 -0.859 1.125 1.00 96.06 90 LEU A N 1
ATOM 734 C CA . LEU A 1 90 ? -1.574 -0.164 2.333 1.00 96.06 90 LEU A CA 1
ATOM 735 C C . LEU A 1 90 ? -0.788 1.128 2.553 1.00 96.06 90 LEU A C 1
ATOM 737 O O . LEU A 1 90 ? -1.368 2.189 2.788 1.00 96.06 90 LEU A O 1
ATOM 741 N N . ALA A 1 91 ? 0.538 1.085 2.433 1.00 96.94 91 ALA A N 1
ATOM 742 C CA . ALA A 1 91 ? 1.357 2.279 2.592 1.00 96.94 91 ALA A CA 1
ATOM 743 C C . ALA A 1 91 ? 1.004 3.366 1.564 1.00 96.94 91 ALA A C 1
ATOM 745 O O . ALA A 1 91 ? 1.031 4.554 1.889 1.00 96.94 91 ALA A O 1
ATOM 746 N N . ARG A 1 92 ? 0.631 2.982 0.340 1.00 95.56 92 ARG A N 1
ATOM 747 C CA . ARG A 1 92 ? 0.166 3.914 -0.694 1.00 95.56 92 ARG A CA 1
ATOM 748 C C . ARG A 1 92 ? -1.229 4.461 -0.392 1.00 95.56 92 ARG A C 1
ATOM 750 O O . ARG A 1 92 ? -1.398 5.677 -0.469 1.00 95.56 92 ARG A O 1
ATOM 757 N N . GLU A 1 93 ? -2.186 3.608 -0.015 1.00 94.88 93 GLU A N 1
ATOM 758 C CA . GLU A 1 93 ? -3.563 3.997 0.343 1.00 94.88 93 GLU A CA 1
ATOM 759 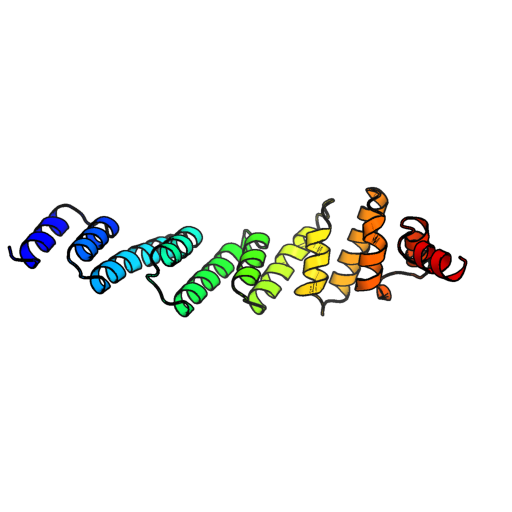C C . GLU A 1 93 ? -3.570 5.024 1.482 1.00 94.88 93 GLU A C 1
ATOM 761 O O . GLU A 1 93 ? -4.242 6.051 1.403 1.00 94.88 93 GLU A O 1
ATOM 766 N N . TYR A 1 94 ? -2.780 4.777 2.528 1.00 94.38 94 TYR A N 1
ATOM 767 C CA . TYR A 1 94 ? -2.738 5.630 3.717 1.00 94.38 94 TYR A CA 1
ATOM 768 C C . TYR A 1 94 ? -1.660 6.722 3.666 1.00 94.38 94 TYR A C 1
ATOM 770 O O . TYR A 1 94 ? -1.517 7.488 4.624 1.00 94.38 94 TYR A O 1
ATOM 778 N N . HIS A 1 95 ? -0.950 6.849 2.540 1.00 94.88 95 HIS A N 1
ATOM 779 C CA . HIS A 1 95 ? 0.093 7.849 2.298 1.00 94.88 95 HIS A CA 1
ATOM 780 C C . HIS A 1 95 ? 1.237 7.822 3.330 1.00 94.88 95 HIS A C 1
ATOM 782 O O . HIS A 1 95 ? 1.613 8.849 3.899 1.00 94.88 95 HIS A O 1
ATOM 788 N N . PHE A 1 96 ? 1.817 6.643 3.555 1.00 96.31 96 PHE A N 1
ATOM 789 C CA . PHE A 1 96 ? 3.002 6.425 4.386 1.00 96.31 96 PHE A CA 1
ATOM 790 C C . PHE A 1 96 ? 4.263 6.267 3.514 1.00 96.31 96 PHE A C 1
ATOM 792 O O . PHE A 1 96 ? 4.657 5.137 3.225 1.00 96.31 96 PHE A O 1
ATOM 799 N N . PRO A 1 97 ? 4.931 7.363 3.095 1.00 94.94 97 PRO A N 1
ATOM 800 C CA . PRO A 1 97 ? 6.013 7.303 2.106 1.00 94.94 97 PRO A CA 1
ATOM 801 C C . PRO A 1 97 ? 7.196 6.429 2.545 1.00 94.94 97 PRO A C 1
ATOM 803 O O . PRO A 1 97 ? 7.679 5.616 1.762 1.00 94.94 97 PRO A O 1
ATOM 806 N N . GLU A 1 98 ? 7.615 6.525 3.809 1.00 95.31 98 GLU A N 1
ATOM 807 C CA . GLU A 1 98 ? 8.730 5.726 4.337 1.00 95.31 98 GLU A CA 1
ATOM 808 C C . GLU A 1 98 ? 8.412 4.223 4.367 1.00 95.31 98 GLU A C 1
ATOM 810 O O . GLU A 1 98 ? 9.253 3.392 4.020 1.00 95.31 98 GLU A O 1
ATOM 815 N N . LEU A 1 99 ? 7.175 3.859 4.727 1.00 96.81 99 LEU A N 1
ATOM 816 C CA . LEU A 1 99 ? 6.734 2.463 4.708 1.00 96.81 99 LEU A CA 1
ATOM 817 C C . LEU A 1 99 ? 6.552 1.948 3.284 1.00 96.81 99 LEU A C 1
ATOM 819 O O . LEU A 1 99 ? 6.930 0.813 3.013 1.00 96.81 99 LEU A O 1
ATOM 823 N N . ALA A 1 100 ? 6.060 2.784 2.366 1.00 96.94 100 ALA A N 1
ATOM 824 C CA . ALA A 1 100 ? 5.955 2.434 0.954 1.00 96.94 100 ALA A CA 1
ATOM 825 C C . ALA A 1 100 ? 7.343 2.145 0.376 1.00 96.94 100 ALA A C 1
ATOM 827 O O . ALA A 1 100 ? 7.533 1.109 -0.253 1.00 96.94 100 ALA A O 1
ATOM 828 N N . LYS A 1 101 ? 8.342 2.990 0.670 1.00 95.44 101 LYS A N 1
ATOM 829 C CA . LYS A 1 101 ? 9.733 2.753 0.259 1.00 95.44 101 LYS A CA 1
ATOM 830 C C . LYS A 1 101 ? 10.281 1.447 0.831 1.00 95.44 101 LYS A C 1
ATOM 832 O O . LYS A 1 101 ? 10.850 0.646 0.092 1.00 95.44 101 LYS A O 1
ATOM 837 N N . LYS A 1 102 ? 10.067 1.191 2.124 1.00 95.44 102 LYS A N 1
ATOM 838 C CA . LYS A 1 102 ? 10.510 -0.048 2.781 1.00 95.44 102 LYS A CA 1
ATOM 839 C C . LYS A 1 102 ? 9.857 -1.299 2.171 1.00 95.44 102 LYS A C 1
ATOM 841 O O . LYS A 1 102 ? 10.562 -2.260 1.864 1.00 95.44 102 LYS A O 1
ATOM 846 N N . ALA A 1 103 ? 8.541 -1.273 1.965 1.00 95.69 103 ALA A N 1
ATOM 847 C CA . ALA A 1 103 ? 7.782 -2.364 1.355 1.00 95.69 103 ALA A CA 1
ATOM 848 C C . ALA A 1 103 ? 8.206 -2.605 -0.096 1.00 95.69 103 ALA A C 1
ATOM 850 O O . ALA A 1 103 ? 8.425 -3.745 -0.505 1.00 95.69 103 ALA A O 1
ATOM 851 N N . ALA A 1 104 ? 8.398 -1.524 -0.854 1.00 94.69 104 ALA A N 1
ATOM 852 C CA . ALA A 1 104 ? 8.872 -1.565 -2.225 1.00 94.69 104 ALA A CA 1
ATOM 853 C C . ALA A 1 104 ? 10.237 -2.244 -2.338 1.00 94.69 104 ALA A C 1
ATOM 855 O O . ALA A 1 104 ? 10.389 -3.110 -3.191 1.00 94.69 104 ALA A O 1
ATOM 856 N N . VAL A 1 105 ? 11.206 -1.915 -1.472 1.00 93.00 105 VAL A N 1
ATOM 857 C CA . VAL A 1 105 ? 12.522 -2.579 -1.464 1.00 93.00 105 VAL A CA 1
ATOM 858 C C . VAL A 1 105 ? 12.357 -4.092 -1.313 1.00 93.00 105 VAL A C 1
ATOM 860 O O . VAL A 1 105 ? 12.787 -4.822 -2.205 1.00 93.00 105 VAL A O 1
ATOM 863 N N . LYS A 1 106 ? 11.639 -4.551 -0.282 1.00 90.94 106 LYS A N 1
ATOM 864 C CA . LYS A 1 106 ? 11.388 -5.984 -0.048 1.00 90.94 106 LYS A CA 1
ATOM 865 C C . LYS A 1 106 ? 10.705 -6.658 -1.236 1.00 90.94 106 LYS A C 1
ATOM 867 O O . LYS A 1 106 ? 11.196 -7.650 -1.758 1.00 90.94 106 LYS A O 1
ATOM 872 N N . ARG A 1 107 ? 9.602 -6.077 -1.720 1.00 89.06 107 ARG A N 1
ATOM 873 C CA . ARG A 1 107 ? 8.841 -6.627 -2.851 1.00 89.06 107 ARG A CA 1
ATOM 874 C C . ARG A 1 107 ? 9.682 -6.712 -4.123 1.00 89.06 107 ARG A C 1
ATOM 876 O O . ARG A 1 107 ? 9.537 -7.634 -4.920 1.00 89.06 107 ARG A O 1
ATOM 883 N N . SER A 1 108 ? 10.518 -5.712 -4.343 1.00 87.81 108 SER A N 1
ATOM 884 C CA . SER A 1 108 ? 11.271 -5.568 -5.577 1.00 87.81 108 SER A CA 1
ATOM 885 C C . SER A 1 108 ? 12.450 -6.535 -5.699 1.00 87.81 108 SER A C 1
ATOM 887 O O . SER A 1 108 ? 12.803 -6.920 -6.813 1.00 87.81 108 SER A O 1
ATOM 889 N N . GLU A 1 109 ? 13.021 -6.975 -4.574 1.00 80.19 109 GLU A N 1
ATOM 890 C CA . GLU A 1 109 ? 14.006 -8.059 -4.552 1.00 80.19 109 GLU A CA 1
ATOM 891 C C . GLU A 1 109 ? 13.373 -9.366 -5.047 1.00 80.19 109 GLU A C 1
ATOM 893 O O . GLU A 1 109 ? 13.925 -9.998 -5.948 1.00 80.19 109 GLU A O 1
ATOM 898 N N . ASP A 1 110 ? 12.163 -9.698 -4.583 1.00 80.31 110 ASP A N 1
ATOM 899 C CA . ASP A 1 110 ? 11.426 -10.882 -5.048 1.00 80.31 110 ASP A CA 1
ATOM 900 C C . ASP A 1 110 ? 11.132 -10.836 -6.552 1.00 80.31 110 ASP A C 1
ATOM 902 O O . ASP A 1 110 ? 11.325 -11.829 -7.257 1.00 80.31 110 ASP A O 1
ATOM 906 N N . ILE A 1 111 ? 10.677 -9.678 -7.051 1.00 82.56 111 ILE A N 1
ATOM 907 C CA . ILE A 1 111 ? 10.347 -9.486 -8.471 1.00 82.56 111 ILE A CA 1
ATOM 908 C C . ILE A 1 111 ? 11.582 -9.691 -9.350 1.00 82.56 111 ILE A C 1
ATOM 910 O O . ILE A 1 111 ? 11.482 -10.276 -10.423 1.00 82.56 111 ILE A O 1
ATOM 914 N N . LEU A 1 112 ? 12.748 -9.210 -8.921 1.00 74.38 112 LEU A N 1
ATOM 915 C CA . LEU A 1 112 ? 13.962 -9.303 -9.727 1.00 74.38 112 LEU A CA 1
ATOM 916 C C . LEU A 1 112 ? 14.665 -10.661 -9.628 1.00 74.38 112 LEU A C 1
ATOM 918 O O . LEU A 1 112 ? 15.415 -11.002 -10.542 1.00 74.38 112 LEU A O 1
ATOM 922 N N . VAL A 1 113 ? 14.462 -11.417 -8.545 1.00 79.94 113 VAL A N 1
ATOM 923 C CA . VAL A 1 113 ? 14.973 -12.793 -8.411 1.00 79.94 113 VAL A CA 1
ATOM 924 C C . VAL A 1 113 ? 14.113 -13.771 -9.208 1.00 79.94 113 VAL A C 1
ATOM 926 O O . VAL A 1 113 ? 14.650 -14.654 -9.873 1.00 79.94 113 VAL A O 1
ATOM 929 N N . ASN A 1 114 ? 12.792 -13.586 -9.187 1.00 79.56 114 ASN A N 1
ATOM 930 C CA . ASN A 1 114 ? 11.835 -14.401 -9.932 1.00 79.56 114 ASN A CA 1
ATOM 931 C C . ASN A 1 114 ? 11.018 -13.517 -10.883 1.00 79.56 114 ASN A C 1
ATOM 933 O O . ASN A 1 114 ? 9.824 -13.299 -10.646 1.00 79.56 114 ASN A O 1
ATOM 937 N N . PRO A 1 115 ? 11.651 -12.993 -11.949 1.00 71.88 115 PRO A N 1
ATOM 938 C CA . PRO A 1 115 ? 10.986 -12.124 -12.903 1.00 71.88 115 PRO A CA 1
ATOM 939 C C . PRO A 1 115 ? 9.874 -12.890 -13.616 1.00 71.88 115 PRO A C 1
ATOM 941 O O . PRO A 1 115 ? 10.109 -13.698 -14.514 1.00 71.88 115 PRO A O 1
ATOM 944 N N . GLY A 1 116 ? 8.641 -12.645 -13.179 1.00 78.00 116 GLY A N 1
ATOM 945 C CA . GLY A 1 116 ? 7.448 -13.073 -13.889 1.00 78.00 116 GLY A CA 1
ATOM 946 C C . GLY A 1 116 ? 7.261 -12.285 -15.186 1.00 78.00 116 GLY A C 1
ATOM 947 O O . GLY A 1 116 ? 8.022 -11.373 -15.517 1.00 78.00 116 GLY A O 1
ATOM 948 N N . HIS A 1 117 ? 6.197 -12.625 -15.906 1.00 78.81 117 HIS A N 1
ATOM 949 C CA . HIS A 1 117 ? 5.802 -11.925 -17.130 1.00 78.81 117 HIS A CA 1
ATOM 950 C C . HIS A 1 117 ? 5.096 -10.592 -16.870 1.00 78.81 117 HIS A C 1
ATOM 952 O O . HIS A 1 117 ? 4.985 -9.766 -17.772 1.00 78.81 117 HIS A O 1
ATOM 958 N N . ASP A 1 118 ? 4.615 -10.387 -15.643 1.00 83.00 118 ASP A N 1
ATOM 959 C CA . ASP A 1 118 ? 4.025 -9.126 -15.224 1.00 83.00 118 ASP A CA 1
ATOM 960 C C . ASP A 1 118 ? 5.121 -8.144 -14.798 1.00 83.00 118 ASP A C 1
ATOM 962 O O . ASP A 1 118 ? 5.786 -8.315 -13.772 1.00 83.00 118 ASP A O 1
ATOM 966 N N . VAL A 1 119 ? 5.334 -7.130 -15.633 1.00 84.62 119 VAL A N 1
ATOM 967 C CA . VAL A 1 119 ? 6.407 -6.143 -15.470 1.00 84.62 119 VAL A CA 1
ATOM 968 C C . VAL A 1 119 ? 5.918 -4.820 -14.894 1.00 84.62 119 VAL A C 1
ATOM 970 O O . VAL A 1 119 ? 6.740 -4.011 -14.454 1.00 84.62 119 VAL A O 1
ATOM 973 N N . GLU A 1 120 ? 4.601 -4.597 -14.850 1.00 87.56 120 GLU A N 1
ATOM 974 C CA . GLU A 1 120 ? 4.032 -3.345 -14.348 1.00 87.56 120 GLU A CA 1
ATOM 975 C C . GLU A 1 120 ? 4.423 -3.067 -12.891 1.00 87.56 120 GLU A C 1
ATOM 977 O O . GLU A 1 120 ? 4.864 -1.944 -12.619 1.00 87.56 120 GLU A O 1
ATOM 982 N N . PRO A 1 121 ? 4.387 -4.046 -11.960 1.00 88.50 121 PRO A N 1
ATOM 983 C CA . PRO A 1 121 ? 4.794 -3.805 -10.579 1.00 88.50 121 PRO A CA 1
ATOM 984 C C . PRO A 1 121 ? 6.253 -3.347 -10.460 1.00 88.50 121 PRO A C 1
ATOM 986 O O . PRO A 1 121 ? 6.560 -2.452 -9.672 1.00 88.50 121 PRO A O 1
ATOM 989 N N . ALA A 1 122 ? 7.158 -3.917 -11.266 1.00 90.12 122 ALA A N 1
ATOM 990 C CA . ALA A 1 122 ? 8.579 -3.571 -11.238 1.00 90.12 122 ALA A CA 1
ATOM 991 C C . ALA A 1 122 ? 8.808 -2.112 -11.658 1.00 90.12 122 ALA A C 1
ATOM 993 O O . ALA A 1 122 ? 9.518 -1.361 -10.980 1.00 90.12 122 ALA A O 1
ATOM 994 N N . VAL A 1 123 ? 8.177 -1.721 -12.770 1.00 92.62 123 VAL A N 1
ATOM 995 C CA . VAL A 1 123 ? 8.271 -0.385 -13.368 1.00 92.62 123 VAL A CA 1
ATOM 996 C C . VAL A 1 123 ? 7.592 0.664 -12.489 1.00 92.62 123 VAL A C 1
ATOM 998 O O . VAL A 1 123 ? 8.129 1.758 -12.307 1.00 92.62 123 VAL A O 1
ATOM 1001 N N . ASP A 1 124 ? 6.437 0.341 -11.905 1.00 93.88 124 ASP A N 1
ATOM 1002 C CA . ASP A 1 124 ? 5.716 1.251 -11.016 1.00 93.88 124 ASP A CA 1
ATOM 1003 C C . ASP A 1 124 ? 6.515 1.543 -9.737 1.00 93.88 124 ASP A C 1
ATOM 1005 O O . ASP A 1 124 ? 6.641 2.709 -9.356 1.00 93.88 124 ASP A O 1
ATOM 1009 N N . ILE A 1 125 ? 7.135 0.519 -9.132 1.00 94.62 125 ILE A N 1
ATOM 1010 C CA . ILE A 1 125 ? 8.045 0.690 -7.986 1.00 94.62 125 ILE A CA 1
ATOM 1011 C C . ILE A 1 125 ? 9.257 1.552 -8.362 1.00 94.62 125 ILE A C 1
ATOM 1013 O O . ILE A 1 125 ? 9.649 2.437 -7.600 1.00 94.62 125 ILE A O 1
ATOM 1017 N N . ALA A 1 126 ? 9.843 1.330 -9.544 1.00 93.62 126 ALA A N 1
ATOM 1018 C CA . ALA A 1 126 ? 10.998 2.100 -10.013 1.00 93.62 126 ALA A CA 1
ATOM 1019 C C . ALA A 1 126 ? 10.646 3.581 -10.169 1.00 93.62 126 ALA A C 1
ATOM 1021 O O . ALA A 1 126 ? 11.432 4.456 -9.831 1.00 93.62 126 ALA A O 1
ATOM 1022 N N . LYS A 1 127 ? 9.434 3.872 -10.642 1.00 92.44 127 LYS A N 1
ATOM 1023 C CA . LYS A 1 127 ? 8.972 5.240 -10.858 1.00 92.44 127 LYS A CA 1
ATOM 1024 C C . LYS A 1 127 ? 8.636 5.980 -9.561 1.00 92.44 127 LYS A C 1
ATOM 1026 O O . LYS A 1 127 ? 8.817 7.195 -9.505 1.00 92.44 127 LYS A O 1
ATOM 1031 N N . LYS A 1 128 ? 8.060 5.292 -8.574 1.00 93.81 128 LYS A N 1
ATOM 1032 C CA . LYS A 1 128 ? 7.478 5.930 -7.384 1.00 93.81 128 LYS A CA 1
ATOM 1033 C C . LYS A 1 128 ? 8.396 5.836 -6.172 1.00 93.81 128 LYS A C 1
ATOM 1035 O O . LYS A 1 128 ? 8.834 6.864 -5.667 1.00 93.81 128 LYS A O 1
ATOM 1040 N N . GLU A 1 129 ? 8.682 4.628 -5.698 1.00 96.12 129 GLU A N 1
ATOM 1041 C CA . GLU A 1 129 ? 9.362 4.421 -4.415 1.00 96.12 129 GLU A CA 1
ATOM 1042 C C . GLU A 1 129 ? 10.883 4.284 -4.530 1.00 96.12 129 GLU A C 1
ATOM 1044 O O . GLU A 1 129 ? 11.591 4.569 -3.564 1.00 96.12 129 GLU A O 1
ATOM 1049 N N . ARG A 1 130 ? 11.391 3.850 -5.690 1.00 93.62 130 ARG A N 1
ATOM 1050 C CA . ARG A 1 130 ? 12.826 3.612 -5.933 1.00 93.62 130 ARG A CA 1
ATOM 1051 C C . ARG A 1 130 ? 13.400 4.477 -7.057 1.00 93.62 130 ARG A C 1
ATOM 1053 O O . ARG A 1 130 ? 14.373 4.080 -7.688 1.00 93.62 130 ARG A O 1
ATOM 1060 N N . ALA A 1 131 ? 12.826 5.656 -7.298 1.00 92.75 131 ALA A N 1
ATOM 1061 C CA . ALA A 1 131 ? 13.264 6.556 -8.373 1.00 92.75 131 ALA A CA 1
ATOM 1062 C C . ALA A 1 131 ? 14.710 7.059 -8.204 1.00 92.75 131 ALA A C 1
ATOM 1064 O O . ALA A 1 131 ? 15.366 7.405 -9.185 1.00 92.75 131 ALA A O 1
ATOM 1065 N N . ASP A 1 132 ? 15.210 7.093 -6.967 1.00 92.88 132 ASP A N 1
ATOM 1066 C CA . ASP A 1 132 ? 16.597 7.408 -6.618 1.00 92.88 132 ASP A CA 1
ATOM 1067 C C . ASP A 1 132 ? 17.556 6.219 -6.814 1.00 92.88 132 ASP A C 1
ATOM 1069 O O . ASP A 1 132 ? 18.772 6.403 -6.900 1.00 92.88 132 ASP A O 1
ATOM 1073 N N . ASP A 1 133 ? 17.030 5.002 -6.942 1.00 94.00 133 ASP A N 1
ATOM 1074 C CA . ASP A 1 133 ? 17.814 3.790 -7.133 1.00 94.00 133 ASP A CA 1
ATOM 1075 C C . ASP A 1 133 ? 18.031 3.500 -8.621 1.00 94.00 133 ASP A C 1
ATOM 1077 O O . ASP A 1 133 ? 17.239 2.842 -9.304 1.00 94.00 133 ASP A O 1
ATOM 1081 N N . THR A 1 134 ? 19.147 4.016 -9.131 1.00 93.94 134 THR A N 1
ATOM 1082 C CA . THR A 1 134 ? 19.504 3.913 -10.550 1.00 93.94 134 THR A CA 1
ATOM 1083 C C . THR A 1 134 ? 19.708 2.462 -11.005 1.00 93.94 134 THR A C 1
ATOM 1085 O O . THR A 1 134 ? 19.370 2.138 -12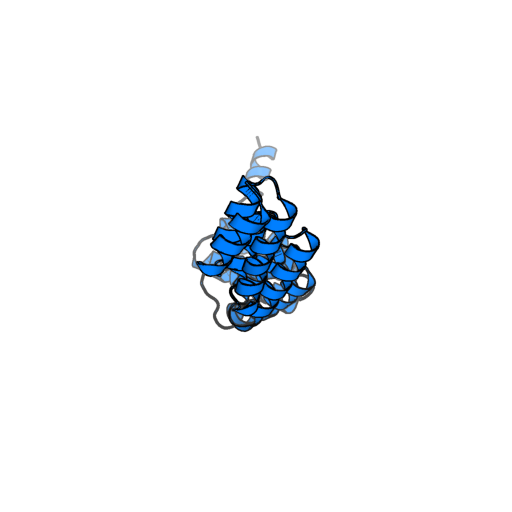.145 1.00 93.94 134 THR A O 1
ATOM 1088 N N . ASP A 1 135 ? 20.245 1.584 -10.149 1.00 93.25 135 ASP A N 1
ATOM 1089 C CA . ASP A 1 135 ? 20.457 0.173 -10.503 1.00 93.25 135 ASP A CA 1
ATOM 1090 C C . ASP A 1 135 ? 19.122 -0.561 -10.620 1.00 93.25 135 ASP A C 1
ATOM 1092 O O . ASP A 1 135 ? 18.843 -1.200 -11.639 1.00 93.25 135 ASP A O 1
ATOM 1096 N N . TYR A 1 136 ? 18.255 -0.389 -9.620 1.00 93.31 136 TYR A N 1
ATOM 1097 C CA . TYR A 1 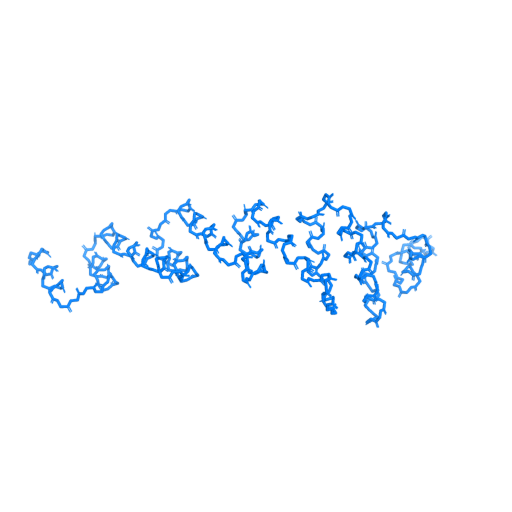136 ? 16.922 -0.969 -9.641 1.00 93.31 136 TYR A CA 1
ATOM 1098 C C . TYR A 1 136 ? 16.116 -0.485 -10.848 1.00 93.31 136 TYR A C 1
ATOM 1100 O O . TYR A 1 136 ? 15.558 -1.301 -11.585 1.00 93.31 136 TYR A O 1
ATOM 1108 N N . CYS A 1 137 ? 16.098 0.828 -11.100 1.00 94.75 137 CYS A N 1
ATOM 1109 C CA . CYS A 1 137 ? 15.362 1.393 -12.226 1.00 94.75 137 CYS A CA 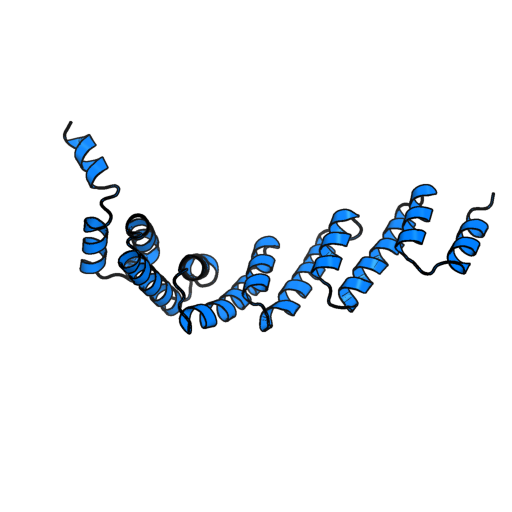1
ATOM 1110 C C . CYS A 1 137 ? 15.866 0.850 -13.567 1.00 94.75 137 CYS A C 1
ATOM 1112 O O . CYS A 1 137 ? 15.059 0.498 -14.428 1.00 94.75 137 CYS A O 1
ATOM 1114 N N . ARG A 1 138 ? 17.188 0.717 -13.737 1.00 94.75 138 ARG A N 1
ATOM 1115 C CA . ARG A 1 138 ? 17.778 0.108 -14.933 1.00 94.75 138 ARG A CA 1
ATOM 1116 C C . ARG A 1 138 ? 17.330 -1.341 -15.092 1.00 94.75 138 ARG A C 1
ATOM 1118 O O . ARG A 1 138 ? 16.890 -1.716 -16.174 1.00 94.75 138 ARG A O 1
ATOM 1125 N N . ARG A 1 139 ? 17.424 -2.154 -14.038 1.00 93.00 139 ARG A N 1
ATOM 1126 C CA . ARG A 1 139 ? 17.043 -3.576 -14.078 1.00 93.00 139 ARG A CA 1
ATOM 1127 C C . ARG A 1 139 ? 15.557 -3.758 -14.380 1.00 93.00 139 ARG A C 1
ATOM 1129 O O . ARG A 1 139 ? 15.221 -4.547 -15.259 1.00 93.00 139 ARG A O 1
ATOM 1136 N N . ALA A 1 140 ? 14.686 -2.993 -13.723 1.00 93.62 140 ALA A N 1
ATOM 1137 C CA . ALA A 1 140 ? 13.245 -3.017 -13.964 1.00 93.62 140 ALA A CA 1
ATOM 1138 C C . ALA A 1 140 ? 12.896 -2.591 -15.400 1.00 93.62 140 ALA A C 1
ATOM 1140 O O . ALA A 1 140 ? 12.132 -3.277 -16.075 1.00 93.62 140 ALA A O 1
ATOM 1141 N N . ALA A 1 141 ? 13.499 -1.505 -15.899 1.00 94.75 141 ALA A N 1
ATOM 1142 C CA . ALA A 1 141 ? 13.275 -1.027 -17.262 1.00 94.75 141 ALA A CA 1
ATOM 1143 C C . ALA A 1 141 ? 13.760 -2.033 -18.319 1.00 94.75 141 ALA A C 1
ATOM 1145 O O . ALA A 1 141 ? 13.063 -2.281 -19.301 1.00 94.75 141 ALA A O 1
ATOM 1146 N N . ARG A 1 142 ? 14.926 -2.656 -18.110 1.00 93.50 142 ARG A N 1
ATOM 1147 C CA . ARG A 1 142 ? 15.476 -3.681 -19.011 1.00 93.50 142 ARG A CA 1
ATOM 1148 C C . ARG A 1 142 ? 14.627 -4.950 -19.027 1.00 93.50 142 ARG A C 1
ATOM 1150 O O . ARG A 1 142 ? 14.364 -5.479 -20.104 1.00 93.50 142 ARG A O 1
ATOM 1157 N N . HIS A 1 143 ? 14.162 -5.396 -17.859 1.00 92.31 143 HIS A N 1
ATOM 1158 C CA . HIS A 1 143 ? 13.228 -6.519 -17.749 1.00 92.31 143 HIS A CA 1
ATOM 1159 C C . HIS A 1 143 ? 11.923 -6.236 -18.504 1.00 92.31 143 HIS A C 1
ATOM 1161 O O . HIS A 1 143 ? 11.532 -7.007 -19.378 1.00 92.31 143 HIS A O 1
ATOM 1167 N N . ALA A 1 144 ? 11.306 -5.077 -18.248 1.00 94.12 144 ALA A N 1
ATOM 1168 C CA . ALA A 1 144 ? 10.077 -4.657 -18.919 1.00 94.12 144 ALA A CA 1
ATOM 1169 C C . ALA A 1 144 ? 10.229 -4.578 -20.443 1.00 94.12 144 ALA A C 1
ATOM 1171 O O . ALA A 1 144 ? 9.376 -5.073 -21.174 1.00 94.12 144 ALA A O 1
ATOM 1172 N N . TYR A 1 145 ? 11.336 -4.013 -20.927 1.00 94.75 145 TYR A N 1
ATOM 1173 C CA . TYR A 1 145 ? 11.632 -3.936 -22.356 1.00 94.75 145 TYR A CA 1
ATOM 1174 C C . TYR A 1 145 ? 11.715 -5.330 -22.995 1.00 94.75 145 TYR A C 1
ATOM 1176 O O . TYR A 1 145 ? 11.070 -5.584 -24.014 1.00 94.75 145 TYR A O 1
ATOM 1184 N N . GLY A 1 146 ? 12.459 -6.249 -22.369 1.00 93.12 146 GLY A N 1
ATOM 1185 C CA . GLY A 1 146 ? 12.590 -7.628 -22.837 1.00 93.12 146 GLY A CA 1
ATOM 1186 C C . GLY A 1 146 ? 11.249 -8.362 -22.895 1.00 93.12 146 GLY A C 1
ATOM 1187 O O . GLY A 1 146 ? 10.924 -8.971 -23.917 1.00 93.12 146 GLY A O 1
ATOM 1188 N N . GLU A 1 147 ? 10.436 -8.254 -21.844 1.00 94.12 147 GLU A N 1
ATOM 1189 C CA . GLU A 1 147 ? 9.120 -8.896 -21.792 1.00 94.12 147 GLU A CA 1
ATOM 1190 C C . GLU A 1 147 ? 8.131 -8.291 -22.790 1.00 94.12 147 GLU A C 1
ATOM 1192 O O . GLU A 1 147 ? 7.426 -9.040 -23.467 1.00 94.12 147 GLU A O 1
ATOM 1197 N N . TYR A 1 148 ? 8.112 -6.967 -22.965 1.00 93.75 148 TYR A N 1
ATOM 1198 C CA . TYR A 1 148 ? 7.265 -6.328 -23.974 1.00 93.75 148 TYR A CA 1
ATOM 1199 C C . TYR A 1 148 ? 7.629 -6.754 -25.396 1.00 93.75 148 TYR A C 1
ATOM 1201 O O . TYR A 1 148 ? 6.727 -6.988 -26.203 1.00 93.75 148 TYR A O 1
ATOM 1209 N N . ILE A 1 149 ? 8.917 -6.932 -25.707 1.00 92.88 149 ILE A N 1
ATOM 1210 C CA . ILE A 1 149 ? 9.330 -7.505 -26.994 1.00 92.88 149 ILE A CA 1
ATOM 1211 C C . ILE A 1 149 ? 8.863 -8.957 -27.114 1.00 92.88 149 ILE A C 1
ATOM 1213 O O . ILE A 1 149 ? 8.231 -9.324 -28.107 1.00 92.88 149 ILE A O 1
ATOM 1217 N N . ARG A 1 150 ? 9.147 -9.786 -26.103 1.00 92.12 150 ARG A N 1
ATOM 1218 C CA . ARG A 1 150 ? 8.843 -11.225 -26.106 1.00 92.12 150 ARG A CA 1
ATOM 1219 C C . ARG A 1 150 ? 7.343 -11.499 -26.253 1.00 92.12 150 ARG A C 1
ATOM 1221 O O . ARG A 1 150 ? 6.955 -12.379 -27.020 1.00 92.12 150 ARG A O 1
ATOM 1228 N N . LEU A 1 151 ? 6.511 -10.732 -25.550 1.00 91.62 151 LEU A N 1
ATOM 1229 C CA . LEU A 1 151 ? 5.047 -10.825 -25.561 1.00 91.62 151 LEU A CA 1
ATOM 1230 C C . LEU A 1 151 ? 4.390 -10.003 -26.676 1.00 91.62 151 LEU A C 1
ATOM 1232 O O . LEU A 1 151 ? 3.172 -10.046 -26.831 1.00 91.62 151 LEU A O 1
ATOM 1236 N N . ARG A 1 152 ? 5.177 -9.281 -27.483 1.00 91.50 152 ARG A N 1
ATOM 1237 C CA . ARG A 1 152 ? 4.699 -8.404 -28.565 1.00 91.50 152 ARG A CA 1
ATOM 1238 C C . ARG A 1 152 ? 3.780 -7.273 -28.093 1.00 91.50 152 ARG A C 1
ATOM 1240 O O . ARG A 1 152 ? 2.964 -6.772 -28.864 1.00 91.50 152 ARG A O 1
ATOM 1247 N N . HIS A 1 153 ? 3.937 -6.821 -26.853 1.00 91.31 153 HIS A N 1
ATOM 1248 C CA . HIS A 1 153 ? 3.266 -5.637 -26.308 1.00 91.31 153 HIS A CA 1
ATOM 1249 C C . HIS A 1 153 ? 4.006 -4.361 -26.736 1.00 91.31 153 HIS A C 1
ATOM 1251 O O . HIS A 1 153 ? 4.392 -3.526 -25.920 1.00 91.31 153 HIS A O 1
ATOM 1257 N N . PHE A 1 154 ? 4.252 -4.220 -28.040 1.00 92.00 154 PHE A N 1
ATOM 1258 C CA . PHE A 1 154 ? 5.125 -3.172 -28.564 1.00 92.00 154 PHE A CA 1
ATOM 1259 C C . PHE A 1 154 ? 4.609 -1.766 -28.231 1.00 92.00 154 PHE A C 1
ATOM 1261 O O . PHE A 1 154 ? 5.410 -0.882 -27.954 1.00 92.00 154 PHE A O 1
ATOM 1268 N N . SER A 1 155 ? 3.288 -1.568 -28.154 1.00 90.31 155 SER A N 1
ATOM 1269 C CA . SER A 1 155 ? 2.665 -0.285 -27.791 1.00 90.31 155 SER A CA 1
ATOM 1270 C C . SER A 1 155 ? 3.152 0.310 -26.464 1.00 90.31 155 SER A C 1
ATOM 1272 O O . SER A 1 155 ? 3.088 1.527 -26.299 1.00 90.31 155 SER A O 1
ATOM 1274 N N . GLU A 1 156 ? 3.665 -0.509 -25.542 1.00 91.56 156 GLU A N 1
ATOM 1275 C CA . GLU A 1 156 ? 4.176 -0.053 -24.244 1.00 91.56 156 GLU A CA 1
ATOM 1276 C C . GLU A 1 156 ? 5.632 0.447 -24.301 1.00 91.56 156 GLU A C 1
ATOM 1278 O O . GLU A 1 156 ? 6.058 1.233 -23.446 1.00 91.56 156 GLU A O 1
ATOM 1283 N N . LEU A 1 157 ? 6.402 0.054 -25.326 1.00 92.50 157 LEU A N 1
ATOM 1284 C CA . LEU A 1 157 ? 7.828 0.383 -25.453 1.00 92.50 157 LEU A CA 1
ATOM 1285 C C . LEU A 1 157 ? 8.104 1.898 -25.505 1.00 92.50 157 LEU A C 1
ATOM 1287 O O . LEU A 1 157 ? 8.980 2.348 -24.761 1.00 92.50 157 LEU A O 1
ATOM 1291 N N . PRO A 1 158 ? 7.369 2.728 -26.282 1.00 91.19 158 PRO A N 1
ATOM 1292 C CA . PRO A 1 158 ? 7.631 4.168 -26.331 1.00 91.19 158 PRO A CA 1
ATOM 1293 C C . PRO A 1 158 ? 7.439 4.850 -24.973 1.00 91.19 158 PRO A C 1
ATOM 1295 O O . PRO A 1 158 ? 8.200 5.746 -24.598 1.00 91.19 158 PRO A O 1
ATOM 1298 N N . ARG A 1 159 ? 6.435 4.412 -24.202 1.00 91.38 159 ARG A N 1
ATOM 1299 C CA . ARG A 1 159 ? 6.173 4.937 -22.858 1.00 91.38 159 ARG A CA 1
ATOM 1300 C C . ARG A 1 159 ? 7.300 4.564 -21.899 1.00 91.38 159 ARG A C 1
ATOM 1302 O O . ARG A 1 159 ? 7.745 5.428 -21.143 1.00 91.38 159 ARG A O 1
ATOM 1309 N N . LEU A 1 160 ? 7.756 3.313 -21.937 1.00 94.25 160 LEU A N 1
ATOM 1310 C CA . LEU A 1 160 ? 8.861 2.828 -21.113 1.00 94.25 160 LEU A CA 1
ATOM 1311 C C . LEU A 1 160 ? 10.161 3.588 -21.425 1.00 94.25 160 LEU A C 1
ATOM 1313 O O . LEU A 1 160 ? 10.790 4.129 -20.517 1.00 94.25 160 LEU A O 1
ATOM 1317 N N . ILE A 1 161 ? 10.517 3.713 -22.707 1.00 94.06 161 ILE A N 1
ATOM 1318 C CA . ILE A 1 161 ? 11.706 4.455 -23.149 1.00 94.06 161 ILE A CA 1
ATOM 1319 C C . ILE A 1 161 ? 11.619 5.924 -22.753 1.00 94.06 161 ILE A C 1
ATOM 1321 O O . ILE A 1 161 ? 12.589 6.473 -22.245 1.00 94.06 161 ILE A O 1
ATOM 1325 N N . SER A 1 162 ? 10.469 6.578 -22.929 1.00 91.81 162 SER A N 1
ATOM 1326 C CA . SER A 1 162 ? 10.323 7.982 -22.533 1.00 91.81 162 SER A CA 1
ATOM 1327 C C . SER A 1 162 ? 10.561 8.199 -21.036 1.00 91.81 162 SER A C 1
ATOM 1329 O O . SER A 1 162 ? 11.020 9.273 -20.655 1.00 91.81 162 SER A O 1
ATOM 1331 N N . GLN A 1 163 ? 10.220 7.222 -20.193 1.00 91.50 163 GLN A N 1
ATOM 1332 C CA . GLN A 1 163 ? 10.381 7.316 -18.740 1.00 91.50 163 GLN A CA 1
ATOM 1333 C C . GLN A 1 163 ? 11.806 6.992 -18.284 1.00 91.50 163 GLN A C 1
ATOM 1335 O O . GLN A 1 163 ? 12.276 7.562 -17.305 1.00 91.50 163 GLN A O 1
ATOM 1340 N N . PHE A 1 164 ? 12.495 6.107 -19.003 1.00 94.88 164 PHE A N 1
ATOM 1341 C CA . PHE A 1 164 ? 13.769 5.521 -18.586 1.00 94.88 164 PHE A CA 1
ATOM 1342 C C . PHE A 1 164 ? 14.855 5.647 -19.661 1.00 94.88 164 PHE A C 1
ATOM 1344 O O . PHE A 1 164 ? 15.736 4.798 -19.760 1.00 94.88 164 PHE A O 1
ATOM 1351 N N . ARG A 1 165 ? 14.798 6.702 -20.486 1.00 92.19 165 ARG A N 1
ATOM 1352 C CA . ARG A 1 165 ? 15.604 6.844 -21.713 1.00 92.19 165 ARG A CA 1
ATOM 1353 C C . ARG A 1 165 ? 17.094 6.593 -21.494 1.00 92.19 165 ARG A C 1
ATOM 1355 O O . ARG A 1 165 ? 17.709 5.901 -22.292 1.00 92.19 165 ARG A O 1
ATOM 1362 N N . SER A 1 166 ? 17.657 7.118 -20.405 1.00 94.56 166 SER A N 1
ATOM 1363 C CA . SER A 1 166 ? 19.079 6.974 -20.057 1.00 94.56 166 SER A CA 1
ATOM 1364 C C . SER A 1 166 ? 19.524 5.530 -19.800 1.00 94.56 166 SER A C 1
ATOM 1366 O O . SER A 1 166 ? 20.723 5.273 -19.696 1.00 94.56 166 SER A O 1
ATOM 1368 N N . PHE A 1 167 ? 18.588 4.586 -19.679 1.00 95.56 167 PHE A N 1
ATOM 1369 C CA . PHE A 1 167 ? 18.867 3.170 -19.476 1.00 95.56 167 PHE A CA 1
ATOM 1370 C C . PHE A 1 167 ? 18.831 2.344 -20.757 1.00 95.56 167 PHE A C 1
ATOM 1372 O O . PHE A 1 167 ? 19.110 1.151 -20.660 1.00 95.56 167 PHE A O 1
ATOM 1379 N N . PHE A 1 168 ? 18.548 2.929 -21.922 1.00 95.69 168 PHE A N 1
ATOM 1380 C CA . PHE A 1 168 ? 18.494 2.243 -23.218 1.00 95.69 168 PHE A CA 1
ATOM 1381 C C . PHE A 1 168 ? 19.579 2.767 -24.164 1.00 95.69 168 PHE A C 1
ATOM 1383 O O . PHE A 1 168 ? 19.944 3.940 -24.089 1.00 95.69 168 PHE A O 1
ATOM 1390 N N . SER A 1 169 ? 20.117 1.900 -25.027 1.00 94.94 169 SER A N 1
ATOM 1391 C CA . SER A 1 169 ? 20.998 2.336 -26.118 1.00 94.94 169 SER A CA 1
ATOM 1392 C C . SER A 1 169 ? 20.182 2.939 -27.265 1.00 94.94 169 SER A C 1
ATOM 1394 O O . SER A 1 169 ? 18.971 2.730 -27.347 1.00 94.94 169 SER A O 1
ATOM 1396 N N . GLU A 1 170 ? 20.830 3.677 -28.169 1.00 94.88 170 GLU A N 1
ATOM 1397 C CA . GLU A 1 170 ? 20.139 4.253 -29.331 1.00 94.88 170 GLU A CA 1
ATOM 1398 C C . GLU A 1 170 ? 19.563 3.153 -30.241 1.00 94.88 170 GLU A C 1
ATOM 1400 O O . GLU A 1 170 ? 18.444 3.289 -30.720 1.00 94.88 170 GLU A O 1
ATOM 1405 N N . GLU A 1 171 ? 20.233 2.003 -30.374 1.00 95.38 171 GLU A N 1
ATOM 1406 C CA . GLU A 1 171 ? 19.724 0.859 -31.143 1.00 95.38 171 GLU A CA 1
ATOM 1407 C C . GLU A 1 171 ? 18.440 0.268 -30.542 1.00 95.38 171 GLU A C 1
ATOM 1409 O O . GLU A 1 171 ? 17.542 -0.153 -31.270 1.00 95.38 171 GLU A O 1
ATOM 1414 N N . GLU A 1 172 ? 18.327 0.232 -29.212 1.00 93.69 172 GLU A N 1
ATOM 1415 C CA . GLU A 1 172 ? 17.124 -0.251 -28.523 1.00 93.69 172 GLU A CA 1
ATOM 1416 C C . GLU A 1 172 ? 15.958 0.731 -28.653 1.00 93.69 172 GLU A C 1
ATOM 1418 O O . GLU A 1 172 ? 14.797 0.316 -28.758 1.00 93.69 172 GLU A O 1
ATOM 1423 N N . ILE A 1 173 ? 16.268 2.028 -28.654 1.00 93.62 173 ILE A N 1
ATOM 1424 C CA . ILE A 1 173 ? 15.298 3.097 -28.889 1.00 93.62 173 ILE A CA 1
ATOM 1425 C C . ILE A 1 173 ? 14.789 3.024 -30.331 1.00 93.62 173 ILE A C 1
ATOM 1427 O O . ILE A 1 173 ? 13.577 2.999 -30.544 1.00 93.62 173 ILE A O 1
ATOM 1431 N N . ASP A 1 174 ? 15.691 2.903 -31.304 1.00 91.94 174 ASP A N 1
ATOM 1432 C CA . ASP A 1 174 ? 15.352 2.767 -32.720 1.00 91.94 174 ASP A CA 1
ATOM 1433 C C . ASP A 1 174 ? 14.532 1.497 -32.985 1.00 91.94 174 ASP A C 1
ATOM 1435 O O . ASP A 1 174 ? 13.526 1.534 -33.696 1.00 91.94 174 ASP A O 1
ATOM 1439 N N . LEU A 1 175 ? 14.903 0.369 -32.370 1.00 90.50 175 LEU A N 1
ATOM 1440 C CA . LEU A 1 175 ? 14.143 -0.876 -32.482 1.00 90.50 175 LEU A CA 1
ATOM 1441 C C . LEU A 1 175 ? 12.710 -0.712 -31.960 1.00 90.50 175 LEU A C 1
ATOM 1443 O O . LEU A 1 175 ? 11.766 -1.181 -32.596 1.00 90.50 175 LEU A O 1
ATOM 1447 N N . ALA A 1 176 ? 12.526 -0.042 -30.823 1.00 90.25 176 ALA A N 1
ATOM 1448 C CA . ALA A 1 176 ? 11.192 0.229 -30.302 1.00 90.25 176 ALA A CA 1
ATOM 1449 C C . ALA A 1 176 ? 10.385 1.159 -31.216 1.00 90.25 176 ALA A C 1
ATOM 1451 O O . ALA A 1 176 ? 9.198 0.907 -31.417 1.00 90.25 176 ALA A O 1
ATOM 1452 N N . ASP A 1 177 ? 11.016 2.174 -31.812 1.00 87.56 177 ASP A N 1
ATOM 1453 C CA . ASP A 1 177 ? 10.386 3.055 -32.804 1.00 87.56 177 ASP A CA 1
ATOM 1454 C C . ASP A 1 177 ? 9.913 2.265 -34.046 1.00 87.56 177 ASP A C 1
ATOM 1456 O O . ASP A 1 177 ? 8.844 2.552 -34.594 1.00 87.56 177 ASP A O 1
ATOM 1460 N N . VAL A 1 178 ? 10.665 1.238 -34.466 1.00 88.75 178 VAL A N 1
ATOM 1461 C CA . VAL A 1 178 ? 10.304 0.339 -35.581 1.00 88.75 178 VAL A CA 1
ATOM 1462 C C . VAL A 1 178 ? 9.179 -0.632 -35.208 1.00 88.75 178 VAL A C 1
ATOM 1464 O O . VAL A 1 178 ? 8.262 -0.843 -36.003 1.00 88.75 178 VAL A O 1
ATOM 1467 N N . LEU A 1 179 ? 9.246 -1.249 -34.024 1.00 86.75 179 LEU A N 1
ATOM 1468 C CA . LEU A 1 179 ? 8.290 -2.270 -33.568 1.00 86.75 179 LEU A CA 1
ATOM 1469 C C . LEU A 1 179 ? 6.955 -1.681 -33.105 1.00 86.75 179 LEU A C 1
ATOM 1471 O O . LEU A 1 179 ? 5.908 -2.316 -33.240 1.00 86.75 179 LEU A O 1
ATOM 1475 N N . ALA A 1 180 ? 6.994 -0.473 -32.554 1.00 83.19 180 ALA A N 1
ATOM 1476 C CA . ALA A 1 180 ? 5.854 0.242 -32.008 1.00 83.19 180 ALA A CA 1
ATOM 1477 C C . ALA A 1 180 ? 5.688 1.596 -32.709 1.00 83.19 180 ALA A C 1
ATOM 1479 O O . ALA A 1 180 ? 5.814 2.644 -32.067 1.00 83.19 180 ALA A O 1
ATOM 1480 N N . PRO A 1 181 ? 5.406 1.614 -34.024 1.00 64.88 181 PRO A N 1
ATOM 1481 C CA . PRO A 1 181 ? 5.285 2.865 -34.759 1.00 64.88 181 PRO A CA 1
ATOM 1482 C C . PRO A 1 181 ? 4.098 3.673 -34.202 1.00 64.88 181 PRO A C 1
ATOM 1484 O O . PRO A 1 181 ? 2.941 3.399 -34.515 1.00 64.88 181 PRO A O 1
ATOM 1487 N N . GLY A 1 182 ? 4.372 4.653 -33.324 1.00 57.72 182 GLY A N 1
ATOM 1488 C CA . GLY A 1 182 ? 3.347 5.172 -32.407 1.00 57.72 182 GLY A CA 1
ATOM 1489 C C . GLY A 1 182 ? 3.502 6.607 -31.883 1.00 57.72 182 GLY A C 1
ATOM 1490 O O . GLY A 1 182 ? 3.240 6.844 -30.710 1.00 57.72 182 GLY A O 1
ATOM 1491 N N . ARG A 1 183 ? 3.900 7.568 -32.736 1.00 51.06 183 ARG A N 1
ATOM 1492 C CA . ARG A 1 183 ? 3.494 9.010 -32.737 1.00 51.06 183 ARG A CA 1
ATOM 1493 C C . ARG A 1 183 ? 4.204 9.794 -33.846 1.00 51.06 183 ARG A C 1
ATOM 1495 O O . ARG A 1 183 ? 3.604 10.696 -34.419 1.00 51.06 183 ARG A O 1
ATOM 1502 N N . ARG A 1 184 ? 5.441 9.415 -34.191 1.00 51.81 184 ARG A N 1
ATOM 1503 C CA . ARG A 1 184 ? 6.234 10.032 -35.275 1.00 51.81 184 ARG A CA 1
ATOM 1504 C C . ARG A 1 184 ? 5.537 9.927 -36.635 1.00 51.81 184 ARG A C 1
ATOM 1506 O O . ARG A 1 184 ? 5.320 10.940 -37.279 1.00 51.81 184 ARG A O 1
ATOM 1513 N N . TRP A 1 185 ? 5.022 8.747 -36.984 1.00 52.25 185 TRP A N 1
ATOM 1514 C CA . TRP A 1 185 ? 4.283 8.536 -38.238 1.00 52.25 185 TRP A CA 1
ATOM 1515 C C . TRP A 1 185 ? 2.970 9.343 -38.345 1.00 52.25 185 TRP A C 1
ATOM 1517 O O . TRP A 1 185 ? 2.603 9.800 -39.425 1.00 52.25 185 TRP A O 1
ATOM 1527 N N . LEU A 1 186 ? 2.270 9.566 -37.223 1.00 48.78 186 LEU A N 1
ATOM 1528 C CA . LEU A 1 186 ? 1.073 10.423 -37.167 1.00 48.78 186 LEU A CA 1
ATOM 1529 C C . LEU A 1 186 ? 1.425 11.916 -37.285 1.00 48.78 186 LEU A C 1
ATOM 1531 O O . LEU A 1 186 ? 0.719 12.656 -37.967 1.00 48.78 186 LEU A O 1
ATOM 1535 N N . LEU A 1 187 ? 2.520 12.350 -36.652 1.00 53.12 187 LEU A N 1
ATOM 1536 C CA . LEU A 1 187 ? 3.023 13.726 -36.731 1.00 53.12 187 LEU A CA 1
ATOM 1537 C C . LEU A 1 187 ? 3.597 14.060 -38.119 1.00 53.12 187 LEU A C 1
ATOM 1539 O O . LEU A 1 187 ? 3.401 15.174 -38.603 1.00 53.12 187 LEU A O 1
ATOM 1543 N N . ASP A 1 188 ? 4.241 13.102 -38.787 1.00 55.75 188 ASP A N 1
ATOM 1544 C CA . ASP A 1 188 ? 4.791 13.285 -40.136 1.00 55.75 188 ASP A CA 1
ATOM 1545 C C . ASP A 1 188 ? 3.690 13.338 -41.211 1.00 55.75 188 ASP A C 1
ATOM 1547 O O . ASP A 1 188 ? 3.812 14.087 -42.184 1.00 55.75 188 ASP A O 1
ATOM 1551 N N . ARG A 1 189 ? 2.558 12.645 -41.007 1.00 50.50 189 ARG A N 1
ATOM 1552 C CA . ARG A 1 189 ? 1.378 12.734 -41.890 1.00 50.50 189 ARG A CA 1
ATOM 1553 C C . ARG A 1 189 ? 0.602 14.051 -41.782 1.00 50.50 189 ARG A C 1
ATOM 1555 O O . ARG A 1 189 ? 0.020 14.468 -42.773 1.00 50.50 189 ARG A O 1
ATOM 1562 N N . GLN A 1 190 ? 0.602 14.724 -40.629 1.00 49.16 190 GLN A N 1
ATOM 1563 C CA . GLN A 1 190 ? -0.043 16.042 -40.478 1.00 49.16 190 GLN A CA 1
ATOM 1564 C C . GLN A 1 190 ? 0.762 17.199 -41.087 1.00 49.16 190 GLN A C 1
ATOM 1566 O O . GLN A 1 190 ? 0.213 18.273 -41.299 1.00 49.16 190 GLN A O 1
ATOM 1571 N N . LYS A 1 191 ? 2.059 17.006 -41.356 1.00 51.41 191 LYS A N 1
ATOM 1572 C CA . LYS A 1 191 ? 2.914 18.012 -42.011 1.00 51.41 191 LYS A CA 1
ATOM 1573 C C . LYS A 1 191 ? 2.960 17.883 -43.535 1.00 51.41 191 LYS A C 1
ATOM 1575 O O . LYS A 1 191 ? 3.512 18.759 -44.192 1.00 51.41 191 LYS A O 1
ATOM 1580 N N . THR A 1 192 ? 2.447 16.783 -44.081 1.00 49.94 192 THR A N 1
ATOM 1581 C CA . THR A 1 192 ? 2.549 16.431 -45.507 1.00 49.94 192 THR A CA 1
ATOM 1582 C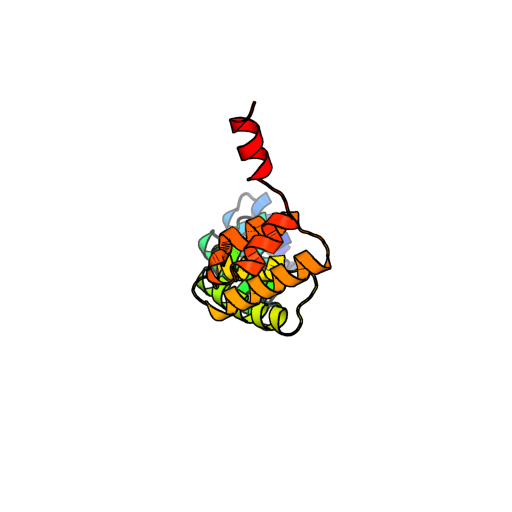 C . THR A 1 192 ? 1.194 16.330 -46.219 1.00 49.94 192 THR A C 1
ATOM 1584 O O . THR A 1 192 ? 1.165 15.948 -47.388 1.00 49.94 192 THR A O 1
ATOM 1587 N N . GLY A 1 193 ? 0.091 16.697 -45.553 1.00 40.94 193 GLY A N 1
ATOM 1588 C CA . GLY A 1 193 ? -1.248 16.856 -46.139 1.00 40.94 193 GLY A CA 1
ATOM 1589 C C . GLY A 1 193 ? -1.781 18.260 -45.914 1.00 40.94 193 GLY A C 1
ATOM 1590 O O . GLY A 1 193 ? -2.531 18.730 -46.794 1.00 40.94 193 GLY A O 1
#

Organism: NCBI:txid1817820

pLDDT: mean 89.18, std 11.4, range [40.94, 97.06]

Secondary structure (DSSP, 8-state):
--HHHHHHHHHHH---HHHHHHHHHHTT-HHHHHHHHHHHHHHHHHTT-HHHHHHHHHHHT-S-HHHHHHHHHHHHHHHTTT-HHHHHHHHHHTT-HHHHHHHHHHHHHHHHHS--S--HHHHHHHHHTSTT-HHHHHHHHHHHHHHHHHTT-GGGHHHHHHHHGGGS-HHHHHHHHHHS--SHHHHHHHS--

Sequence (193 aa):
MDTDILEKVLRQFTDDTETLAEFYEARGKPLAASAERMLVVYQFRGEGKYADAVRYAKQHNVIPLDKLRELAREWCEAVMEQQPWEALELAREYHFPELAKKAAVKRSEDILVNPGHDVEPAVDIAKKERADDTDYCRRAARHAYGEYIRLRHFSELPRLISQFRSFFSEEEIDLADVLAPGRRWLLDRQKTG